Protein AF-A0A7L5C8X3-F1 (afdb_monomer_lite)

Radius of gyration: 23.34 Å; chains: 1; bounding box: 43×55×76 Å

Secondary structure (DSSP, 8-state):
--------HHHHHHHHHHHHHHHHHHHHHHHHHHHHHHHHHHHHHHHHHHHHHHHTTT-----GGG-S-PPTTEEE-TTS-EEEE-TTTSTT-EEEEEEEEETTEEEEEEEEES--TTTS-------S----SSS--B-GGG-SS--EEEETTEEEEEP-TTTSEEEEEEETTEEEEEEEETTTTEEEEEETTS--EEEEETTB-PPPTTSTTHHHHHHHHHHHHHHH--

pLDDT: mean 78.04, std 13.71, range [36.47, 97.0]

Sequence (230 aa):
MDTKEGVSFVELITIIAISSILITIAAPMYANHRIRSRLLLELEKLKSISQYISNESGVISYSFESFEEIPRNFHIKPSGAIALNTDDIVTGSSISLVPTLTSGAIIWNCVSKGLTKFQIPSCKGNAISQKKLVKSLYDPTKDSDTFTIIQDGQKGLTVNCTIYKCTIAEISGKRWLAQYIDQLNIIQLYKEDSDYLINLHEDSLSIDPSIVNSELLQQFIDESIRLFNS

Foldseek 3Di:
DDPPPDDDPVNVVVVVVVVVVVCVVVVVLVLLVVLQVVVVVLVVLVVVVVVVCFVVVNPLDDDPPPRPDHDDAWDQDPQRKIKHDCCVSPNPKIKIWGWDDDDSFTFTQIDIDRDDPSNHHPRPRDTPPPPVVQPDWDQQVPDPDFFWEADPNDTRDGDPCVPWPKIWTQDPNWIKMWTADPVQQWIWIGTGRYNDIDIAHPVGLQDDPPDVCSVSVSSVSVVSVVVVVD

Structure (mmCIF, N/CA/C/O backbone):
data_AF-A0A7L5C8X3-F1
#
_entry.id   AF-A0A7L5C8X3-F1
#
loop_
_atom_site.group_PDB
_atom_site.id
_atom_site.type_symbol
_atom_site.label_atom_id
_atom_site.label_alt_id
_atom_site.label_comp_id
_atom_site.label_asym_id
_atom_site.label_entity_id
_atom_site.label_seq_id
_atom_site.pdbx_PDB_ins_code
_atom_site.Cartn_x
_atom_site.Cartn_y
_atom_site.Cartn_z
_atom_site.occupancy
_atom_site.B_iso_or_equiv
_atom_site.auth_seq_id
_atom_site.auth_comp_id
_atom_site.auth_asym_id
_atom_site.auth_atom_id
_atom_site.pdbx_PDB_model_num
ATOM 1 N N . MET A 1 1 ? 4.801 23.143 48.684 1.00 37.03 1 MET A N 1
ATOM 2 C CA . MET A 1 1 ? 3.340 22.971 48.817 1.00 37.03 1 MET A CA 1
ATOM 3 C C . MET A 1 1 ? 2.901 22.201 47.594 1.00 37.03 1 MET A C 1
ATOM 5 O O . MET A 1 1 ? 2.803 22.795 46.533 1.00 37.03 1 MET A O 1
ATOM 9 N N . ASP A 1 2 ? 2.749 20.887 47.730 1.00 45.78 2 ASP A N 1
ATOM 10 C CA . ASP A 1 2 ? 2.262 20.028 46.652 1.00 45.78 2 ASP A CA 1
ATOM 11 C C . ASP A 1 2 ? 0.736 19.995 46.708 1.00 45.78 2 ASP A C 1
ATOM 13 O O . ASP A 1 2 ? 0.138 19.326 47.552 1.00 45.78 2 ASP A O 1
ATOM 17 N N . THR A 1 3 ? 0.095 20.752 45.826 1.00 49.25 3 THR A N 1
ATOM 18 C CA . THR A 1 3 ? -1.341 20.660 45.564 1.00 49.25 3 THR A CA 1
ATOM 19 C C . THR A 1 3 ? -1.603 19.411 44.731 1.00 49.25 3 THR A C 1
ATOM 21 O O . THR A 1 3 ? -1.668 19.462 43.506 1.00 49.25 3 THR A O 1
ATOM 24 N N . LYS A 1 4 ? -1.732 18.257 45.392 1.00 56.28 4 LYS A N 1
ATOM 25 C CA . LYS A 1 4 ? -2.392 17.097 44.785 1.00 56.28 4 LYS A CA 1
ATOM 26 C C . LYS A 1 4 ? -3.893 17.370 44.776 1.00 56.28 4 LYS A C 1
ATOM 28 O O . LYS A 1 4 ? -4.582 17.072 45.748 1.00 56.28 4 LYS A O 1
ATOM 33 N N . GLU A 1 5 ? -4.381 17.978 43.700 1.00 65.31 5 GLU A N 1
ATOM 34 C CA . GLU A 1 5 ? -5.812 18.016 43.402 1.00 65.31 5 GLU A CA 1
ATOM 35 C C . GLU A 1 5 ? -6.292 16.569 43.231 1.00 65.31 5 GLU A C 1
ATOM 37 O O . GLU A 1 5 ? -5.873 15.846 42.326 1.00 65.31 5 GLU A O 1
ATOM 42 N N . GLY A 1 6 ? -7.088 16.097 44.189 1.00 68.12 6 GLY A N 1
ATOM 43 C CA . GLY A 1 6 ? -7.668 14.764 44.145 1.00 68.12 6 GLY A CA 1
ATOM 44 C C . GLY A 1 6 ? -8.734 14.718 43.061 1.00 68.12 6 GLY A C 1
ATOM 45 O O . GLY A 1 6 ? -9.778 15.347 43.209 1.00 68.12 6 GLY A O 1
ATOM 46 N N . VAL A 1 7 ? -8.470 13.971 41.989 1.00 74.12 7 VAL A N 1
ATOM 47 C CA . VAL A 1 7 ? -9.464 13.663 40.953 1.00 74.12 7 VAL A CA 1
ATOM 48 C C . VAL A 1 7 ? -10.710 13.094 41.632 1.00 74.12 7 VAL A C 1
ATOM 50 O O . VAL A 1 7 ? -10.628 12.138 42.409 1.00 74.12 7 VAL A O 1
ATOM 53 N N . SER A 1 8 ? -11.867 13.698 41.364 1.00 87.19 8 SER A N 1
ATOM 54 C CA . SER A 1 8 ? -13.131 13.253 41.947 1.00 87.19 8 SER A CA 1
ATOM 55 C C . SER A 1 8 ? -13.476 11.849 41.445 1.00 87.19 8 SER A C 1
ATOM 57 O O . SER A 1 8 ? -13.319 11.537 40.265 1.00 87.19 8 SER A O 1
ATOM 59 N N . PHE A 1 9 ? -14.003 10.986 42.318 1.00 86.75 9 PHE A N 1
ATOM 60 C CA . PHE A 1 9 ? -14.420 9.626 41.945 1.00 86.75 9 PHE A CA 1
ATOM 61 C C . PHE A 1 9 ? -15.422 9.618 40.773 1.00 86.75 9 PHE A C 1
ATOM 63 O O . PHE A 1 9 ? -15.386 8.737 39.914 1.00 86.75 9 PHE A 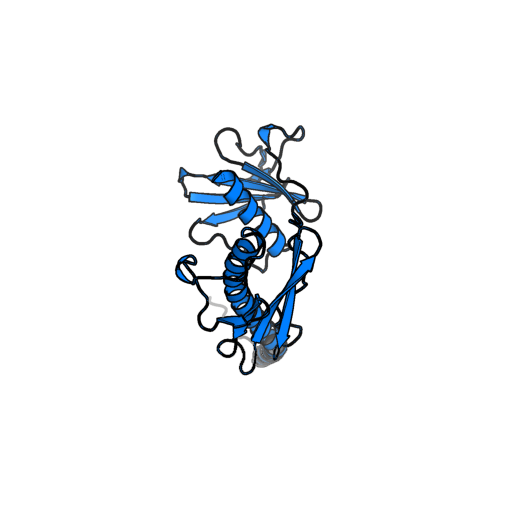O 1
ATOM 70 N N . VAL A 1 10 ? -16.277 10.644 40.698 1.00 89.44 10 VAL A N 1
ATOM 71 C CA . VAL A 1 10 ? -17.241 10.834 39.602 1.00 89.44 10 VAL A CA 1
ATOM 72 C C . VAL A 1 10 ? -16.537 11.145 38.277 1.00 89.44 10 VAL A C 1
ATOM 74 O O . VAL A 1 10 ? -16.931 10.639 37.225 1.00 89.44 10 VAL A O 1
ATOM 77 N N . GLU A 1 11 ? -15.474 11.944 38.323 1.00 89.94 11 GLU A N 1
ATOM 78 C CA . GLU A 1 11 ? -14.677 12.308 37.150 1.00 89.94 11 GLU A CA 1
ATOM 79 C C . GLU A 1 11 ? -13.960 11.079 36.577 1.00 89.94 11 GLU A C 1
ATOM 81 O O . GLU A 1 11 ? -14.025 10.824 35.374 1.00 89.94 11 GLU A O 1
ATOM 86 N N . LEU A 1 12 ? -13.401 10.232 37.448 1.00 91.00 12 LEU A N 1
ATOM 87 C CA . LEU A 1 12 ? -12.761 8.980 37.046 1.00 91.00 12 LEU A CA 1
ATOM 88 C C . LEU A 1 12 ? -13.735 8.020 36.341 1.00 91.00 12 LEU A C 1
ATOM 90 O O . LEU A 1 12 ? -13.415 7.491 35.275 1.00 91.00 12 LEU A O 1
ATOM 94 N N . ILE A 1 13 ? -14.934 7.808 36.899 1.00 94.38 13 ILE A N 1
ATOM 95 C CA . ILE A 1 13 ? -15.946 6.930 36.281 1.00 94.38 13 ILE A CA 1
ATOM 96 C C . ILE A 1 13 ? -16.364 7.464 34.909 1.00 94.38 13 ILE A C 1
ATOM 98 O O . ILE A 1 13 ? -16.514 6.688 33.964 1.00 94.38 13 ILE A O 1
ATOM 102 N N . THR A 1 14 ? -16.516 8.783 34.783 1.00 94.12 14 THR A N 1
ATOM 103 C CA . THR A 1 14 ? -16.914 9.419 33.521 1.00 94.12 14 THR A CA 1
ATOM 104 C C . THR A 1 14 ? -15.857 9.204 32.436 1.00 94.12 14 THR A C 1
ATOM 106 O O . THR A 1 14 ? -16.193 8.828 31.312 1.00 94.12 14 THR A O 1
ATOM 109 N N . ILE A 1 15 ? -14.572 9.351 32.775 1.00 95.75 15 ILE A N 1
ATOM 110 C CA . ILE A 1 15 ? -13.458 9.107 31.847 1.00 95.75 15 ILE A CA 1
ATOM 111 C C . ILE A 1 15 ? -13.428 7.643 31.392 1.00 95.75 15 ILE A C 1
ATOM 113 O O . ILE A 1 15 ? -13.275 7.371 30.197 1.00 95.75 15 ILE A O 1
ATOM 117 N N . ILE A 1 16 ? -13.610 6.696 32.317 1.00 94.62 16 ILE A N 1
ATOM 118 C CA . ILE A 1 16 ? -13.639 5.262 31.993 1.00 94.62 16 ILE A CA 1
ATOM 119 C C . ILE A 1 16 ? -14.819 4.949 31.065 1.00 94.62 16 ILE A C 1
ATOM 121 O O . ILE A 1 16 ? -14.644 4.249 30.065 1.00 94.62 16 ILE A O 1
ATOM 125 N N . ALA A 1 17 ? -16.001 5.505 31.348 1.00 97.00 17 ALA A N 1
ATOM 126 C CA . ALA A 1 17 ? -17.189 5.306 30.527 1.00 97.00 17 ALA A CA 1
ATOM 127 C C . ALA A 1 17 ? -16.970 5.801 29.088 1.00 97.00 17 ALA A C 1
ATOM 129 O O . ALA A 1 17 ? -17.164 5.035 28.142 1.00 97.00 17 ALA A O 1
ATOM 130 N N . ILE A 1 18 ? -16.481 7.033 28.912 1.00 96.12 18 ILE A N 1
ATOM 131 C CA . ILE A 1 18 ? -16.209 7.607 27.584 1.00 96.12 18 ILE A CA 1
ATOM 132 C C . ILE A 1 18 ? -15.144 6.786 26.844 1.00 96.12 18 ILE A C 1
ATOM 134 O O . ILE A 1 18 ? -15.328 6.438 25.676 1.00 96.12 18 ILE A O 1
ATOM 138 N N . SER A 1 19 ? -14.063 6.409 27.531 1.00 93.06 19 SER A N 1
ATOM 139 C CA . SER A 1 19 ? -12.977 5.617 26.940 1.00 93.06 19 SER A CA 1
ATOM 140 C C . SER A 1 19 ? -13.459 4.244 26.467 1.00 93.06 19 SER A C 1
ATOM 142 O O . SER A 1 19 ? -13.094 3.802 25.378 1.00 93.06 19 SER A O 1
ATOM 144 N N . SER A 1 20 ? -14.327 3.581 27.237 1.00 95.69 20 SER A N 1
ATOM 145 C CA . SER A 1 20 ? -14.878 2.271 26.864 1.00 95.69 20 SER A CA 1
ATOM 146 C C . SER A 1 20 ? -15.710 2.322 25.575 1.00 95.69 20 SER A C 1
ATOM 148 O O . SER A 1 20 ? -15.585 1.443 24.717 1.00 95.69 20 SER A O 1
ATOM 150 N N . ILE A 1 21 ? -16.496 3.388 25.387 1.00 94.50 21 ILE A N 1
ATOM 151 C CA . ILE A 1 21 ? -17.301 3.601 24.178 1.00 94.50 21 ILE A CA 1
ATOM 152 C C . ILE A 1 21 ? -16.385 3.821 22.971 1.00 94.50 21 ILE A C 1
ATOM 154 O O . ILE A 1 21 ? -16.574 3.193 21.928 1.00 94.50 21 ILE A O 1
ATOM 158 N N . LEU A 1 22 ? -15.352 4.657 23.123 1.00 91.75 22 LEU A N 1
ATOM 159 C CA . LEU A 1 22 ? -14.382 4.930 22.060 1.00 91.75 22 LEU A CA 1
ATOM 160 C C . LEU A 1 22 ? -13.638 3.661 21.625 1.00 91.75 22 LEU A C 1
ATOM 162 O O . LEU A 1 22 ? -13.557 3.382 20.428 1.00 91.75 22 LEU A O 1
ATOM 166 N N . ILE A 1 23 ? -13.154 2.857 22.578 1.00 90.12 23 ILE A N 1
ATOM 167 C CA . ILE A 1 23 ? -12.463 1.590 22.287 1.00 90.12 23 ILE A CA 1
ATOM 168 C C . ILE A 1 23 ? -13.391 0.628 21.538 1.00 90.12 23 ILE A C 1
ATOM 170 O O . ILE A 1 23 ? -12.966 0.003 20.568 1.00 90.12 23 ILE A O 1
ATOM 174 N N . THR A 1 24 ? -14.662 0.548 21.937 1.00 92.50 24 THR A N 1
ATOM 175 C CA . THR A 1 24 ? -15.646 -0.346 21.307 1.00 92.50 24 THR A CA 1
ATOM 176 C C . THR A 1 24 ? -15.852 -0.024 19.824 1.00 92.50 24 THR A C 1
ATOM 178 O O . THR A 1 24 ? -15.984 -0.934 19.007 1.00 92.50 24 THR A O 1
ATOM 181 N N . ILE A 1 25 ? -15.832 1.257 19.452 1.00 85.56 25 ILE A N 1
ATOM 182 C CA . ILE A 1 25 ? -16.004 1.695 18.059 1.00 85.56 25 ILE A CA 1
ATOM 183 C C . ILE A 1 25 ? -14.689 1.567 17.272 1.00 85.56 25 ILE A C 1
ATOM 185 O O . ILE A 1 25 ? -14.693 1.144 16.114 1.00 85.56 25 ILE A O 1
ATOM 189 N N . ALA A 1 26 ? -13.555 1.903 17.891 1.00 77.12 26 ALA A N 1
ATOM 190 C CA . ALA A 1 26 ? -12.253 1.924 17.225 1.00 77.12 26 ALA A CA 1
ATOM 191 C C . ALA A 1 26 ? -11.665 0.521 16.992 1.00 77.12 26 ALA A C 1
ATOM 193 O O . ALA A 1 26 ? -11.041 0.277 15.956 1.00 77.12 26 ALA A O 1
ATOM 194 N N . ALA A 1 27 ? -11.881 -0.420 17.916 1.00 75.81 27 ALA A N 1
ATOM 195 C CA . ALA A 1 27 ? -11.327 -1.772 17.845 1.00 75.81 27 ALA A CA 1
ATOM 196 C C . ALA A 1 27 ? -11.655 -2.529 16.537 1.00 75.81 27 ALA A C 1
ATOM 198 O O . ALA A 1 27 ? -10.714 -3.009 15.894 1.00 75.81 27 ALA A O 1
ATOM 199 N N . PRO A 1 28 ? -12.921 -2.629 16.071 1.00 77.88 28 PRO A N 1
ATOM 200 C CA . PRO A 1 28 ? -13.229 -3.341 14.826 1.00 77.88 28 PRO A CA 1
ATOM 201 C C . PRO A 1 28 ? -12.626 -2.657 13.592 1.00 77.88 28 PRO A C 1
ATOM 203 O O . PRO A 1 28 ? -12.208 -3.333 12.649 1.00 77.88 28 PRO A O 1
ATOM 206 N N . MET A 1 29 ? -12.533 -1.324 13.593 1.00 76.38 29 MET A N 1
ATOM 207 C CA . MET A 1 29 ? -11.907 -0.572 12.505 1.00 76.38 29 MET A CA 1
ATOM 208 C C . MET A 1 29 ? -10.399 -0.845 12.440 1.00 76.38 29 MET A C 1
ATOM 210 O O . MET A 1 29 ? -9.877 -1.145 11.365 1.00 76.38 29 MET A O 1
ATOM 214 N N . TYR A 1 30 ? -9.715 -0.818 13.586 1.00 75.56 30 TYR A N 1
ATOM 215 C CA . TYR A 1 30 ? -8.287 -1.121 13.672 1.00 75.56 30 TYR A CA 1
ATOM 216 C C . TYR A 1 30 ? -7.977 -2.570 13.272 1.00 75.56 30 TYR A C 1
ATOM 218 O O . TYR A 1 30 ? -7.037 -2.821 12.514 1.00 75.56 30 TYR A O 1
ATOM 226 N N . ALA A 1 31 ? -8.800 -3.529 13.710 1.00 78.19 31 ALA A N 1
ATOM 227 C CA . ALA A 1 31 ? -8.659 -4.932 13.324 1.00 78.19 31 ALA A CA 1
ATOM 228 C C . ALA A 1 31 ? -8.764 -5.117 11.800 1.00 78.19 31 ALA A C 1
ATOM 230 O O . ALA A 1 31 ? -7.910 -5.767 11.194 1.00 78.19 31 ALA A O 1
ATOM 231 N N . ASN A 1 32 ? -9.757 -4.486 11.164 1.00 80.88 32 ASN A N 1
ATOM 232 C CA . ASN A 1 32 ? -9.919 -4.530 9.709 1.00 80.88 32 ASN A CA 1
ATOM 233 C C . ASN A 1 32 ? -8.750 -3.874 8.969 1.00 80.88 32 ASN A C 1
ATOM 235 O O . ASN A 1 32 ? -8.289 -4.419 7.968 1.00 80.88 32 ASN A O 1
ATOM 239 N N . HIS A 1 33 ? -8.237 -2.750 9.475 1.00 79.06 33 HIS A N 1
ATOM 240 C CA . HIS A 1 33 ? -7.068 -2.091 8.898 1.00 79.06 33 HIS A CA 1
ATOM 241 C C . HIS A 1 33 ? -5.834 -2.999 8.941 1.00 79.06 33 HIS A C 1
ATOM 243 O O . HIS A 1 33 ? -5.184 -3.209 7.921 1.00 79.06 33 HIS A O 1
ATOM 249 N N . ARG A 1 34 ? -5.548 -3.615 10.095 1.00 82.00 34 ARG A N 1
ATOM 250 C CA . ARG A 1 34 ? -4.406 -4.527 10.254 1.00 82.00 34 ARG A CA 1
ATOM 251 C C . ARG A 1 34 ? -4.496 -5.740 9.325 1.00 82.00 34 ARG A C 1
ATOM 253 O O . ARG A 1 34 ? -3.486 -6.138 8.746 1.00 82.00 34 ARG A O 1
ATOM 260 N N . ILE A 1 35 ? -5.692 -6.312 9.174 1.00 88.12 35 ILE A N 1
ATOM 261 C CA . ILE A 1 35 ? -5.954 -7.400 8.221 1.00 88.12 35 ILE A CA 1
ATOM 262 C C . ILE A 1 35 ? -5.673 -6.927 6.794 1.00 88.12 35 ILE A C 1
ATOM 264 O O . ILE A 1 35 ? -4.910 -7.568 6.077 1.00 88.12 35 ILE A O 1
ATOM 268 N N . ARG A 1 36 ? -6.234 -5.781 6.399 1.00 86.38 36 ARG A N 1
ATOM 269 C CA . ARG A 1 36 ? -6.056 -5.217 5.059 1.00 86.38 36 ARG A CA 1
ATOM 270 C C . ARG A 1 36 ? -4.585 -4.961 4.730 1.00 86.38 36 ARG A C 1
ATOM 272 O O . ARG A 1 36 ? -4.167 -5.296 3.628 1.00 86.38 36 ARG A O 1
ATOM 279 N N . SER A 1 37 ? -3.802 -4.417 5.662 1.00 81.62 37 SER A N 1
ATOM 280 C CA . SER A 1 37 ? -2.364 -4.191 5.463 1.00 81.62 37 SER A CA 1
ATOM 281 C C . SER A 1 37 ? -1.599 -5.496 5.242 1.00 81.62 37 SER A C 1
ATOM 283 O O . SER A 1 37 ? -0.785 -5.575 4.331 1.00 81.62 37 SER A O 1
ATOM 285 N N . ARG A 1 38 ? -1.890 -6.549 6.019 1.00 85.12 38 ARG A N 1
ATOM 286 C CA . ARG A 1 38 ? -1.261 -7.868 5.816 1.00 85.12 38 ARG A CA 1
ATOM 287 C C . ARG A 1 38 ? -1.618 -8.478 4.465 1.00 85.12 38 ARG A C 1
ATOM 289 O O . ARG A 1 38 ? -0.742 -8.990 3.782 1.00 85.12 38 ARG A O 1
ATOM 296 N N . LEU A 1 39 ? -2.888 -8.386 4.070 1.00 86.94 39 LEU A N 1
ATOM 297 C CA . LEU A 1 39 ? -3.333 -8.849 2.756 1.00 86.94 39 LEU A CA 1
ATOM 298 C C . LEU A 1 39 ? -2.640 -8.081 1.627 1.00 86.94 39 LEU A C 1
ATOM 300 O O . LEU A 1 39 ? -2.293 -8.682 0.617 1.00 86.94 39 LEU A O 1
ATOM 304 N N . LEU A 1 40 ? -2.436 -6.772 1.797 1.00 85.62 40 LEU A N 1
ATOM 305 C CA . LEU A 1 40 ? -1.760 -5.927 0.815 1.00 85.62 40 LEU A CA 1
ATOM 306 C C . LEU A 1 40 ? -0.300 -6.350 0.613 1.00 85.62 40 LEU A C 1
ATOM 308 O O . LEU A 1 40 ? 0.106 -6.509 -0.531 1.00 85.62 40 LEU A O 1
ATOM 312 N N . LEU A 1 41 ? 0.436 -6.630 1.692 1.00 83.12 41 LEU A N 1
ATOM 313 C CA . LEU A 1 41 ? 1.818 -7.125 1.611 1.00 83.12 41 LEU A CA 1
ATOM 314 C C . LEU A 1 41 ? 1.920 -8.448 0.838 1.00 83.12 41 LEU A C 1
ATOM 316 O O . LEU A 1 41 ? 2.806 -8.619 0.006 1.00 83.12 41 LEU A O 1
ATOM 320 N N . GLU A 1 42 ? 1.000 -9.387 1.069 1.00 84.94 42 GLU A N 1
ATOM 321 C CA . GLU A 1 42 ? 0.998 -10.644 0.309 1.00 84.94 42 GLU A CA 1
ATOM 322 C C . GLU A 1 42 ? 0.572 -10.444 -1.156 1.00 84.94 42 GLU A C 1
ATOM 324 O O . GLU A 1 42 ? 1.078 -11.118 -2.051 1.00 84.94 42 GLU A O 1
ATOM 329 N N . LEU A 1 43 ? -0.319 -9.489 -1.432 1.00 82.19 43 LEU A N 1
ATOM 330 C CA . LEU A 1 43 ? -0.710 -9.105 -2.793 1.00 82.19 43 LEU A CA 1
ATOM 331 C C . LEU A 1 43 ? 0.422 -8.426 -3.572 1.00 82.19 43 LEU A C 1
ATOM 333 O O . LEU A 1 43 ? 0.546 -8.658 -4.774 1.00 82.19 43 LEU A O 1
ATOM 337 N N . GLU A 1 44 ? 1.248 -7.607 -2.923 1.00 80.19 44 GLU A N 1
ATOM 338 C CA . GLU A 1 44 ? 2.403 -6.960 -3.557 1.00 80.19 44 GLU A CA 1
ATOM 339 C C . GLU A 1 44 ? 3.414 -7.981 -4.071 1.00 80.19 44 GLU A C 1
ATOM 341 O O . GLU A 1 44 ? 3.896 -7.857 -5.196 1.00 80.19 44 GLU A O 1
ATOM 346 N N . LYS A 1 45 ? 3.632 -9.067 -3.329 1.00 78.31 45 LYS A N 1
ATOM 347 C CA . LYS A 1 45 ? 4.451 -10.192 -3.797 1.00 78.31 45 LYS A CA 1
ATOM 348 C C . LYS A 1 45 ? 3.862 -10.884 -5.032 1.00 78.31 45 LYS A C 1
ATOM 350 O O . LYS A 1 45 ? 4.598 -11.409 -5.857 1.00 78.31 45 LYS A O 1
ATOM 355 N N . LEU A 1 46 ? 2.538 -10.870 -5.220 1.00 77.94 46 LEU A N 1
ATOM 356 C CA . LEU A 1 46 ? 1.914 -11.371 -6.456 1.00 77.94 46 LEU A CA 1
ATOM 357 C C . LEU A 1 46 ? 2.033 -10.380 -7.618 1.00 77.94 46 LEU A C 1
ATOM 359 O O . LEU A 1 46 ? 1.937 -10.782 -8.780 1.00 77.94 46 LEU A O 1
ATOM 363 N N . LYS A 1 47 ? 2.221 -9.087 -7.334 1.00 74.44 47 LYS A N 1
ATOM 364 C CA . LYS A 1 47 ? 2.368 -8.049 -8.359 1.00 74.44 47 LYS A CA 1
ATOM 365 C C . LYS A 1 47 ? 3.617 -8.293 -9.202 1.00 74.44 47 LYS A C 1
ATOM 367 O O . LYS A 1 47 ? 3.499 -8.237 -10.424 1.00 74.44 47 LYS A O 1
ATOM 372 N N . SER A 1 48 ? 4.754 -8.627 -8.587 1.00 71.50 48 SER A N 1
ATOM 373 C CA . SER A 1 48 ? 5.993 -8.979 -9.305 1.00 71.50 48 SER A CA 1
ATOM 374 C C . SER A 1 48 ? 5.777 -10.176 -10.240 1.00 71.50 48 SER A C 1
ATOM 376 O O . SER A 1 48 ? 6.146 -10.125 -11.413 1.00 71.50 48 SER A O 1
ATOM 378 N N . ILE A 1 49 ? 5.056 -11.197 -9.767 1.00 73.62 49 ILE A N 1
ATOM 379 C CA . ILE A 1 49 ? 4.674 -12.372 -10.559 1.00 73.62 49 ILE A CA 1
ATOM 380 C C . ILE A 1 49 ? 3.784 -11.961 -11.741 1.00 73.62 49 ILE A C 1
ATOM 382 O O . ILE A 1 49 ? 4.064 -12.314 -12.883 1.00 73.62 49 ILE A O 1
ATOM 386 N N . SER A 1 50 ? 2.742 -11.155 -11.514 1.00 72.56 50 SER A N 1
ATOM 387 C CA . SER A 1 50 ? 1.862 -10.686 -12.596 1.00 72.56 50 SER A CA 1
ATOM 388 C C . SER A 1 50 ? 2.572 -9.805 -13.635 1.00 72.56 50 SER A C 1
ATOM 390 O O . SER A 1 50 ? 2.242 -9.860 -14.823 1.00 72.56 50 SER A O 1
ATOM 392 N N . GLN A 1 51 ? 3.559 -9.007 -13.213 1.00 71.00 51 GLN A N 1
ATOM 393 C CA . GLN A 1 51 ? 4.376 -8.182 -14.104 1.00 71.00 51 GLN A CA 1
ATOM 394 C C . GLN A 1 51 ? 5.277 -9.045 -14.980 1.00 71.00 51 GLN A C 1
ATOM 396 O O . GLN A 1 51 ? 5.317 -8.836 -16.190 1.00 71.00 51 GLN A O 1
ATOM 401 N N . TYR A 1 52 ? 5.922 -10.054 -14.396 1.00 68.56 52 TYR A N 1
ATOM 402 C CA . TYR A 1 52 ? 6.695 -11.036 -15.149 1.00 68.56 52 TYR A CA 1
ATOM 403 C C . TYR A 1 52 ? 5.833 -11.728 -16.217 1.00 68.56 52 TYR A C 1
ATOM 405 O O . TYR A 1 52 ? 6.188 -11.742 -17.393 1.00 68.56 52 TYR A O 1
ATOM 413 N N . ILE A 1 53 ? 4.630 -12.180 -15.841 1.00 69.75 53 ILE A N 1
ATOM 414 C CA . ILE A 1 53 ? 3.662 -12.799 -16.765 1.00 69.75 53 ILE A CA 1
ATOM 415 C C . ILE A 1 53 ? 3.261 -11.856 -17.907 1.00 69.75 53 ILE A C 1
ATOM 417 O O . ILE A 1 53 ? 3.059 -12.293 -19.040 1.00 69.75 53 ILE A O 1
ATOM 421 N N . SER A 1 54 ? 3.127 -10.564 -17.610 1.00 69.25 54 SER A N 1
ATOM 422 C CA . SER A 1 54 ? 2.747 -9.559 -18.606 1.00 69.25 54 SER A CA 1
ATOM 423 C C . SER A 1 54 ? 3.881 -9.257 -19.592 1.00 69.25 54 SER A C 1
ATOM 425 O O . SER A 1 54 ? 3.599 -8.929 -20.742 1.00 69.25 54 SER A O 1
ATOM 427 N N . ASN A 1 55 ? 5.140 -9.401 -19.169 1.00 67.44 55 ASN A N 1
ATOM 428 C CA . ASN A 1 55 ? 6.316 -9.162 -20.008 1.00 67.44 55 ASN A CA 1
ATOM 429 C C . ASN A 1 55 ? 6.646 -10.359 -20.918 1.00 67.44 55 ASN A C 1
ATOM 431 O O . ASN A 1 55 ? 7.025 -10.158 -22.069 1.00 67.44 55 ASN A O 1
ATOM 435 N N . GLU A 1 56 ? 6.427 -11.594 -20.459 1.00 64.44 56 GLU A N 1
ATOM 436 C CA . GLU A 1 56 ? 6.701 -12.834 -21.215 1.00 64.44 56 GLU A CA 1
ATOM 437 C C . GLU A 1 56 ? 5.596 -13.200 -22.233 1.00 64.44 56 GLU A C 1
ATOM 439 O O . GLU A 1 56 ? 5.332 -14.363 -22.538 1.00 64.44 56 GLU A O 1
ATOM 444 N N . SER A 1 57 ? 4.916 -12.191 -22.790 1.00 56.34 57 SER A N 1
ATOM 445 C CA . SER A 1 57 ? 3.963 -12.340 -23.906 1.00 56.34 57 SER A CA 1
ATOM 446 C C . SER A 1 57 ? 2.792 -13.309 -23.656 1.00 56.34 57 SER A C 1
ATOM 448 O O . SER A 1 57 ? 2.203 -13.831 -24.602 1.00 56.34 57 SER A O 1
ATOM 450 N N . GLY A 1 58 ? 2.424 -13.554 -22.393 1.00 55.16 58 GLY A N 1
ATOM 451 C CA . GLY A 1 58 ? 1.296 -14.423 -22.046 1.00 55.16 58 GLY A CA 1
ATOM 452 C C . GLY A 1 58 ? 1.565 -15.926 -22.189 1.00 55.16 58 GLY A C 1
ATOM 453 O O . GLY A 1 58 ? 0.612 -16.707 -22.197 1.00 55.16 58 GLY A O 1
ATOM 454 N N . VAL A 1 59 ? 2.829 -16.357 -22.280 1.00 54.59 59 VAL A N 1
ATOM 455 C CA . VAL A 1 59 ? 3.177 -17.785 -22.224 1.00 54.59 59 VAL A CA 1
ATOM 456 C C . VAL A 1 5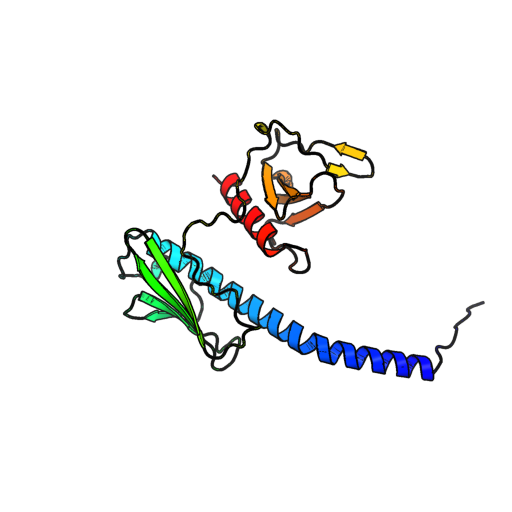9 ? 2.965 -18.294 -20.793 1.00 54.59 59 VAL A C 1
ATOM 458 O O . VAL A 1 59 ? 3.652 -17.893 -19.860 1.00 54.59 59 VAL A O 1
ATOM 461 N N . ILE A 1 60 ? 1.986 -19.185 -20.609 1.00 55.12 60 ILE A N 1
ATOM 462 C CA . ILE A 1 60 ? 1.525 -19.684 -19.296 1.00 55.12 60 ILE A CA 1
ATOM 463 C C . ILE A 1 60 ? 2.375 -20.871 -18.792 1.00 55.12 60 ILE A C 1
ATOM 465 O O . ILE A 1 60 ? 1.862 -21.804 -18.177 1.00 55.12 60 ILE A O 1
ATOM 469 N N . SER A 1 61 ? 3.673 -20.883 -19.103 1.00 50.78 61 SER A N 1
ATOM 470 C CA . SER A 1 61 ? 4.602 -21.957 -18.726 1.00 50.78 61 SER A CA 1
ATOM 471 C C . SER A 1 61 ? 5.630 -21.411 -17.744 1.00 50.78 61 SER A C 1
ATOM 473 O O . SER A 1 61 ? 6.684 -20.931 -18.147 1.00 50.78 61 SER A O 1
ATOM 475 N N . TYR A 1 62 ? 5.303 -21.449 -16.454 1.00 58.66 62 TYR A N 1
ATOM 476 C CA . TYR A 1 62 ? 6.119 -20.842 -15.402 1.00 58.66 62 TYR A CA 1
ATOM 477 C C . TYR A 1 62 ? 6.971 -21.899 -14.693 1.00 58.66 62 TYR A C 1
ATOM 479 O O . TYR A 1 62 ? 6.426 -22.869 -14.163 1.00 58.66 62 TYR A O 1
ATOM 487 N N . SER A 1 63 ? 8.291 -21.700 -14.635 1.00 53.59 63 SER A N 1
ATOM 488 C CA . SER A 1 63 ? 9.144 -22.343 -13.631 1.00 53.59 63 SER A CA 1
ATOM 489 C C . SER A 1 63 ? 9.300 -21.391 -12.441 1.00 53.59 63 SER A C 1
ATOM 491 O O . SER A 1 63 ? 9.491 -20.191 -12.605 1.00 53.59 63 SER A O 1
ATOM 493 N N . PHE A 1 64 ? 9.174 -21.909 -11.218 1.00 58.06 64 PHE A N 1
ATOM 494 C CA . PHE A 1 64 ? 9.212 -21.106 -9.985 1.00 58.06 64 PHE A CA 1
ATOM 495 C C . PHE A 1 64 ? 10.618 -20.617 -9.602 1.00 58.06 64 PHE A C 1
ATOM 497 O O . PHE A 1 64 ? 10.773 -19.933 -8.597 1.00 58.06 64 PHE A O 1
ATOM 504 N N . GLU A 1 65 ? 11.640 -20.959 -10.386 1.00 56.75 65 GLU A N 1
ATOM 505 C CA . GLU A 1 65 ? 13.043 -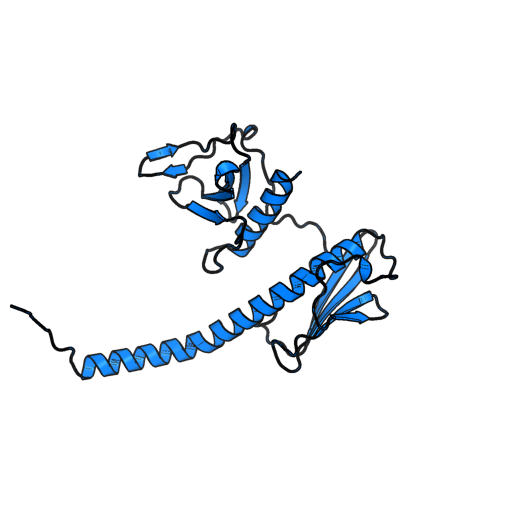20.654 -10.087 1.00 56.75 65 GLU A CA 1
ATOM 506 C C . GLU A 1 65 ? 13.397 -19.170 -10.285 1.00 56.75 65 GLU A C 1
ATOM 508 O O . GLU A 1 65 ? 14.425 -18.721 -9.791 1.00 56.75 65 GLU A O 1
ATOM 513 N N . SER A 1 66 ? 12.550 -18.389 -10.967 1.00 58.03 66 SER A N 1
ATOM 514 C CA . SER A 1 66 ? 12.814 -16.982 -11.302 1.00 58.03 66 SER A CA 1
ATOM 515 C C . SER A 1 66 ? 12.285 -15.955 -10.292 1.00 58.03 66 SER A C 1
ATOM 517 O O . SER A 1 66 ? 12.432 -14.757 -10.526 1.00 58.03 66 SER A O 1
ATOM 519 N N . PHE A 1 67 ? 11.640 -16.376 -9.199 1.00 63.62 67 PHE A N 1
ATOM 520 C CA . PHE A 1 67 ? 11.044 -15.458 -8.221 1.00 63.62 67 PHE A CA 1
ATOM 521 C C . PHE A 1 67 ? 11.745 -15.571 -6.864 1.00 63.62 67 PHE A C 1
ATOM 523 O O . PHE A 1 67 ? 11.623 -16.590 -6.188 1.00 63.62 67 PHE A O 1
ATOM 530 N N . GLU A 1 68 ? 12.444 -14.510 -6.450 1.00 57.72 68 GLU A N 1
ATOM 531 C CA . GLU A 1 68 ? 13.169 -14.466 -5.167 1.00 57.72 68 GLU A CA 1
ATOM 532 C C . GLU A 1 68 ? 12.233 -14.469 -3.945 1.00 57.72 68 GLU A C 1
ATOM 534 O O . GLU A 1 68 ? 12.597 -14.987 -2.892 1.00 57.72 68 GLU A O 1
ATOM 539 N N . GLU A 1 69 ? 10.997 -13.976 -4.087 1.00 65.62 69 GLU A N 1
ATOM 540 C CA . GLU A 1 69 ? 10.027 -13.898 -2.988 1.00 65.62 69 GLU A CA 1
ATOM 541 C C . GLU A 1 69 ? 8.644 -14.399 -3.398 1.00 65.62 69 GLU A C 1
ATOM 543 O O . GLU A 1 69 ? 7.741 -13.656 -3.786 1.00 65.62 69 GLU A O 1
ATOM 548 N N . ILE A 1 70 ? 8.470 -15.708 -3.286 1.00 68.31 70 ILE A N 1
ATOM 549 C CA . ILE A 1 70 ? 7.194 -16.363 -3.521 1.00 68.31 70 ILE A CA 1
ATOM 550 C C . ILE A 1 70 ? 6.362 -16.381 -2.223 1.00 68.31 70 ILE A C 1
ATOM 552 O O . ILE A 1 70 ? 6.846 -16.877 -1.199 1.00 68.31 70 ILE A O 1
ATOM 556 N N . PRO A 1 71 ? 5.093 -15.919 -2.233 1.00 70.06 71 PRO A N 1
ATOM 557 C CA . PRO A 1 71 ? 4.209 -16.042 -1.079 1.00 70.06 71 PRO A CA 1
ATOM 558 C C . PRO A 1 71 ? 4.030 -17.491 -0.652 1.00 70.06 71 PRO A C 1
ATOM 560 O O . PRO A 1 71 ? 3.779 -18.387 -1.466 1.00 70.06 71 PRO A O 1
ATOM 563 N N . ARG A 1 72 ? 4.085 -17.719 0.658 1.00 68.00 72 ARG A N 1
ATOM 564 C CA . ARG A 1 72 ? 3.727 -19.016 1.225 1.00 68.00 72 ARG A CA 1
ATOM 565 C C . ARG A 1 72 ? 2.225 -19.199 0.976 1.00 68.00 72 ARG A C 1
ATOM 567 O O . ARG A 1 72 ? 1.439 -18.349 1.367 1.00 68.00 72 ARG A O 1
ATOM 574 N N . ASN A 1 73 ? 1.834 -20.292 0.317 1.00 79.88 73 ASN A N 1
ATOM 575 C CA . ASN A 1 73 ? 0.438 -20.662 0.010 1.00 79.88 73 ASN A CA 1
ATOM 576 C C . ASN A 1 73 ? -0.214 -19.997 -1.219 1.00 79.88 73 ASN A C 1
ATOM 578 O O . ASN A 1 73 ? -1.444 -19.883 -1.285 1.00 79.88 73 ASN A O 1
ATOM 582 N N . PHE A 1 74 ? 0.573 -19.602 -2.219 1.00 84.50 74 PHE A N 1
ATOM 583 C CA . PHE A 1 74 ? 0.024 -19.302 -3.544 1.00 84.50 74 PHE A CA 1
ATOM 584 C C . PHE A 1 74 ? 0.038 -20.529 -4.474 1.00 84.50 74 PHE A C 1
ATOM 586 O O . PHE A 1 74 ? 0.869 -21.429 -4.351 1.00 84.50 74 PHE A O 1
ATOM 593 N N . HIS A 1 75 ? -0.880 -20.547 -5.436 1.00 83.31 75 HIS A N 1
ATOM 594 C CA . HIS A 1 75 ? -0.948 -21.539 -6.501 1.00 83.31 75 HIS A CA 1
ATOM 595 C C . HIS A 1 75 ? -1.407 -20.876 -7.798 1.00 83.31 75 HIS A C 1
ATOM 597 O O . HIS A 1 75 ? -2.329 -20.058 -7.800 1.00 83.31 75 HIS A O 1
ATOM 603 N N . ILE A 1 76 ? -0.811 -21.270 -8.920 1.00 81.31 76 ILE A N 1
ATOM 604 C CA . ILE A 1 76 ? -1.267 -20.857 -10.247 1.00 81.31 76 ILE A CA 1
ATOM 605 C C . ILE A 1 76 ? -2.238 -21.922 -10.758 1.00 81.31 76 ILE A C 1
ATOM 607 O O . ILE A 1 76 ? -1.901 -23.102 -10.852 1.00 81.31 76 ILE A O 1
ATOM 611 N N . LYS A 1 77 ? -3.472 -21.518 -11.056 1.00 80.94 77 LYS A N 1
ATOM 612 C CA . LYS A 1 77 ? -4.488 -22.396 -11.645 1.00 80.94 77 LYS A CA 1
ATOM 613 C C . LYS A 1 77 ? -4.205 -22.613 -13.136 1.00 80.94 77 LYS A C 1
ATOM 615 O O . LYS A 1 77 ? -3.617 -21.737 -13.766 1.00 80.94 77 LYS A O 1
ATOM 620 N N . PRO A 1 78 ? -4.726 -23.694 -13.749 1.00 72.56 78 PRO A N 1
ATOM 621 C CA . PRO A 1 78 ? -4.568 -23.955 -15.186 1.00 72.56 78 PRO A CA 1
ATOM 622 C C . PRO A 1 78 ? -5.031 -22.810 -16.099 1.00 72.56 78 PRO A C 1
ATOM 624 O O . PRO A 1 78 ? -4.555 -22.675 -17.217 1.00 72.56 78 PRO A O 1
ATOM 627 N N . SER A 1 79 ? -5.941 -21.958 -15.619 1.00 73.00 79 SER A N 1
ATOM 628 C CA . SER A 1 79 ? -6.410 -20.762 -16.327 1.00 73.00 79 SER A CA 1
ATOM 629 C C . SER A 1 79 ? -5.442 -19.568 -16.259 1.00 73.00 79 SER A C 1
ATOM 631 O O . SER A 1 79 ? -5.843 -18.456 -16.588 1.00 73.00 79 SER A O 1
ATOM 633 N N . GLY A 1 80 ? -4.229 -19.741 -15.723 1.00 75.38 80 GLY A N 1
ATOM 634 C CA . GLY A 1 80 ? -3.289 -18.652 -15.427 1.00 75.38 80 GLY A CA 1
ATOM 635 C C . GLY A 1 80 ? -3.701 -17.780 -14.235 1.00 75.38 80 GLY A C 1
ATOM 636 O O . GLY A 1 80 ? -3.034 -16.797 -13.925 1.00 75.38 80 GLY A O 1
ATOM 637 N N . ALA A 1 81 ? -4.799 -18.120 -13.549 1.00 83.44 81 ALA A N 1
ATOM 638 C CA . ALA A 1 81 ? -5.241 -17.378 -12.378 1.00 83.44 81 ALA A CA 1
ATOM 639 C C . ALA A 1 81 ? -4.312 -17.660 -11.198 1.00 83.44 81 ALA A C 1
ATOM 641 O O . ALA A 1 81 ? -4.158 -18.807 -10.776 1.00 83.44 81 ALA A O 1
ATOM 642 N N . ILE A 1 82 ? -3.739 -16.604 -10.641 1.00 85.94 82 ILE A N 1
ATOM 643 C CA . ILE A 1 82 ? -2.912 -16.668 -9.446 1.00 85.94 82 ILE A CA 1
ATOM 644 C C . ILE A 1 82 ? -3.868 -16.671 -8.257 1.00 85.94 82 ILE A C 1
ATOM 646 O O . ILE A 1 82 ? -4.691 -15.770 -8.119 1.00 85.94 82 ILE A O 1
ATOM 650 N N . ALA A 1 83 ? -3.828 -17.700 -7.423 1.00 87.81 83 ALA A N 1
ATOM 651 C CA . ALA A 1 83 ? -4.643 -17.803 -6.223 1.00 87.81 83 ALA A CA 1
ATOM 652 C C . ALA A 1 83 ? -3.737 -17.803 -4.997 1.00 87.81 83 ALA A C 1
ATOM 654 O O . ALA A 1 83 ? -2.806 -18.594 -4.915 1.00 87.81 83 ALA A O 1
ATOM 655 N N . LEU A 1 84 ? -4.036 -16.931 -4.049 1.00 90.00 84 LEU A N 1
ATOM 656 C CA . LEU A 1 84 ? -3.390 -16.826 -2.756 1.00 90.00 84 LEU A CA 1
ATOM 657 C C . LEU A 1 84 ? -4.378 -17.279 -1.689 1.00 90.00 84 LEU A C 1
ATOM 659 O O . LEU A 1 84 ? -5.484 -16.738 -1.566 1.00 90.00 84 LEU A O 1
ATOM 663 N N . ASN A 1 85 ? -3.977 -18.289 -0.928 1.00 91.12 85 ASN A N 1
ATOM 664 C CA . ASN A 1 85 ? -4.690 -18.673 0.272 1.00 91.12 85 ASN A CA 1
ATOM 665 C C . ASN A 1 85 ? -4.302 -17.717 1.408 1.00 91.12 85 ASN A C 1
ATOM 667 O O . ASN A 1 85 ? -3.119 -17.569 1.694 1.00 91.12 85 ASN A O 1
ATOM 671 N N . THR A 1 86 ? -5.292 -17.075 2.028 1.00 90.12 86 THR A N 1
ATOM 672 C CA . THR A 1 86 ? -5.098 -16.087 3.101 1.00 90.12 86 THR A CA 1
ATOM 673 C C . THR A 1 86 ? -5.711 -16.557 4.423 1.00 90.12 86 THR A C 1
ATOM 675 O O . THR A 1 86 ? -6.040 -15.741 5.284 1.00 90.12 86 THR A O 1
ATOM 678 N N . ASP A 1 87 ? -5.895 -17.873 4.577 1.00 91.06 87 ASP A N 1
ATOM 679 C CA . ASP A 1 87 ? -6.459 -18.540 5.761 1.00 91.06 87 ASP A CA 1
ATOM 680 C C . ASP A 1 87 ? -5.674 -18.255 7.054 1.00 91.06 87 ASP A C 1
ATOM 682 O O . ASP A 1 87 ? -6.249 -18.199 8.141 1.00 91.06 87 ASP A O 1
ATOM 686 N N . ASP A 1 88 ? -4.373 -17.997 6.925 1.00 89.50 88 ASP A N 1
ATOM 687 C CA . ASP A 1 88 ? -3.466 -17.588 7.999 1.00 89.50 88 ASP A CA 1
ATOM 688 C C . ASP A 1 88 ? -3.687 -16.138 8.475 1.00 89.50 88 ASP A C 1
ATOM 690 O O . ASP A 1 88 ? -3.308 -15.783 9.595 1.00 89.50 88 ASP A O 1
ATOM 694 N N . ILE A 1 89 ? -4.324 -15.299 7.651 1.00 88.69 89 ILE A N 1
ATOM 695 C CA . ILE A 1 89 ? -4.690 -13.915 7.983 1.00 88.69 89 ILE A CA 1
ATOM 696 C C . ILE A 1 89 ? -6.159 -13.835 8.413 1.00 88.69 89 ILE A C 1
ATOM 698 O O . ILE A 1 89 ? -6.471 -13.255 9.455 1.00 88.69 89 ILE A O 1
ATOM 702 N N . VAL A 1 90 ? -7.064 -14.393 7.605 1.00 91.38 90 VAL A N 1
ATOM 703 C CA . VAL A 1 90 ? -8.498 -14.506 7.894 1.00 91.38 90 VAL A CA 1
ATOM 704 C C . VAL A 1 90 ? -8.946 -15.912 7.530 1.00 91.38 90 VAL A C 1
ATOM 706 O O . VAL A 1 90 ? -8.912 -16.299 6.363 1.00 91.38 90 VAL A O 1
ATOM 709 N N . THR A 1 91 ? -9.417 -16.663 8.517 1.00 93.38 91 THR A N 1
ATOM 710 C CA . THR A 1 91 ? -9.842 -18.048 8.313 1.00 93.38 91 THR A CA 1
ATOM 711 C C . THR A 1 91 ? -10.958 -18.153 7.266 1.00 93.38 91 THR A C 1
ATOM 713 O O . THR A 1 91 ? -11.931 -17.398 7.288 1.00 93.38 91 THR A O 1
ATOM 716 N N . GLY A 1 92 ? -10.820 -19.095 6.337 1.00 89.62 92 GLY A N 1
ATOM 717 C CA . GLY A 1 92 ? -11.713 -19.336 5.210 1.00 89.62 92 GLY A CA 1
ATOM 718 C C . GLY A 1 92 ? -11.579 -18.329 4.066 1.00 89.62 92 GLY A C 1
ATOM 719 O O . GLY A 1 92 ? -12.450 -18.304 3.188 1.00 89.62 92 GLY A O 1
ATOM 720 N N . SER A 1 93 ? -10.539 -17.488 4.066 1.00 91.06 93 SER A N 1
ATOM 721 C CA . SER A 1 93 ? -10.360 -16.443 3.058 1.00 91.06 93 SER A CA 1
ATOM 722 C C . SER A 1 93 ? -9.343 -16.792 1.972 1.00 91.06 93 SER A C 1
ATOM 724 O O . SER A 1 93 ? -8.396 -17.550 2.172 1.00 91.06 93 SER A O 1
ATOM 726 N N . SER A 1 94 ? -9.551 -16.224 0.787 1.00 89.88 94 SER A N 1
ATOM 727 C CA . SER A 1 94 ? -8.612 -16.334 -0.330 1.00 89.88 94 SER A CA 1
ATOM 728 C C . SER A 1 94 ? -8.732 -15.135 -1.257 1.00 89.88 94 SER A C 1
ATOM 730 O O . SER A 1 94 ? -9.832 -14.598 -1.436 1.00 89.88 94 SER A O 1
ATOM 732 N N . ILE A 1 95 ? -7.640 -14.789 -1.928 1.00 89.00 95 ILE A N 1
ATOM 733 C CA . ILE A 1 95 ? -7.593 -13.757 -2.966 1.00 89.00 95 ILE A CA 1
ATOM 734 C C . ILE A 1 95 ? -7.082 -14.391 -4.260 1.00 89.00 95 ILE A C 1
ATOM 736 O O . ILE A 1 95 ? -6.165 -15.200 -4.236 1.00 89.00 95 ILE A O 1
ATOM 740 N N . SER A 1 96 ? -7.667 -14.057 -5.408 1.00 87.00 96 SER A N 1
ATOM 741 C CA . SER A 1 96 ? -7.217 -14.556 -6.706 1.00 87.00 96 SER A CA 1
ATOM 742 C C . SER A 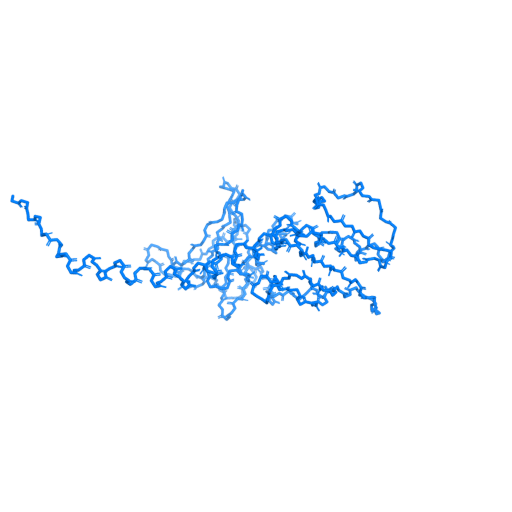1 96 ? -7.124 -13.439 -7.735 1.00 87.00 96 SER A C 1
ATOM 744 O O . SER A 1 96 ? -8.069 -12.676 -7.899 1.00 87.00 96 SER A O 1
ATOM 746 N N . LEU A 1 97 ? -5.999 -13.367 -8.443 1.00 86.50 97 LEU A N 1
ATOM 747 C CA . LEU A 1 97 ? -5.785 -12.516 -9.606 1.00 86.50 97 LEU A CA 1
ATOM 748 C C . LEU A 1 97 ? -6.038 -13.346 -10.866 1.00 86.50 97 LEU A C 1
ATOM 750 O O . LEU A 1 97 ? -5.309 -14.289 -11.167 1.00 86.50 97 LEU A O 1
ATOM 754 N N . VAL A 1 98 ? -7.092 -13.004 -11.594 1.00 85.12 98 VAL A N 1
ATOM 755 C CA . VAL A 1 98 ? -7.521 -13.699 -12.807 1.00 85.12 98 VAL A CA 1
ATOM 756 C C . VAL A 1 98 ? -7.124 -12.853 -14.017 1.00 85.12 98 VAL A C 1
ATOM 758 O O . VAL A 1 98 ? -7.670 -11.758 -14.181 1.00 85.12 98 VAL A O 1
ATOM 761 N N . PRO A 1 99 ? -6.191 -13.315 -14.865 1.00 82.31 99 PRO A N 1
ATOM 762 C CA . PRO A 1 99 ? -5.816 -12.581 -16.059 1.00 82.31 99 PRO A CA 1
ATOM 763 C C . PRO A 1 99 ? -6.928 -12.678 -17.104 1.00 82.31 99 PRO A C 1
ATOM 765 O O . PRO A 1 99 ? -7.533 -13.728 -17.313 1.00 82.31 99 PRO A O 1
ATOM 768 N N . THR A 1 100 ? -7.189 -11.570 -17.781 1.00 81.19 100 THR A N 1
ATOM 769 C CA . THR A 1 100 ? -8.060 -11.479 -18.950 1.00 81.19 100 THR A CA 1
ATOM 770 C C . THR A 1 100 ? -7.232 -10.902 -20.084 1.00 81.19 100 THR A C 1
ATOM 772 O O . THR A 1 100 ? -6.781 -9.758 -20.008 1.00 81.19 100 THR A O 1
ATOM 775 N N . LEU A 1 101 ? -7.005 -11.707 -21.120 1.00 72.88 101 LEU A N 1
ATOM 776 C CA . LEU A 1 101 ? -6.284 -11.275 -22.311 1.00 72.88 101 LEU A CA 1
ATOM 777 C C . LEU A 1 101 ? -7.175 -10.330 -23.121 1.00 72.88 101 LEU A C 1
ATOM 779 O O . LEU A 1 101 ? -8.284 -10.689 -23.516 1.00 72.88 101 LEU A O 1
ATOM 783 N N . THR A 1 102 ? -6.685 -9.124 -23.374 1.00 71.88 102 THR A N 1
ATOM 784 C CA . THR A 1 102 ? -7.253 -8.188 -24.344 1.00 71.88 102 THR A CA 1
ATOM 785 C C . THR A 1 102 ? -6.225 -7.917 -25.440 1.00 71.88 102 THR A C 1
ATOM 787 O O . THR A 1 102 ? -5.062 -8.300 -25.318 1.00 71.88 102 THR A O 1
ATOM 790 N N . SER A 1 103 ? -6.646 -7.315 -26.557 1.00 70.38 103 SER A N 1
ATOM 791 C CA . SER A 1 103 ? -5.775 -7.066 -27.715 1.00 70.38 103 SER A CA 1
ATOM 792 C C . SER A 1 103 ? -4.589 -6.164 -27.341 1.00 70.38 103 SER A C 1
ATOM 794 O O . SER A 1 103 ? -4.694 -4.942 -27.409 1.00 70.38 103 SER A O 1
ATOM 796 N N . GLY A 1 104 ? -3.469 -6.774 -26.945 1.00 66.06 104 GLY A N 1
ATOM 797 C CA . GLY A 1 104 ? -2.229 -6.096 -26.558 1.00 66.06 104 GLY A CA 1
ATOM 798 C C . GLY A 1 104 ? -2.063 -5.799 -25.062 1.00 66.06 104 GLY A C 1
ATOM 799 O O . GLY A 1 104 ? -1.117 -5.103 -24.709 1.00 66.06 104 GLY A O 1
ATOM 800 N N . ALA A 1 105 ? -2.938 -6.295 -24.178 1.00 66.50 105 ALA A N 1
ATOM 801 C CA . ALA A 1 105 ? -2.785 -6.103 -22.734 1.00 66.50 105 ALA A CA 1
ATOM 802 C C . ALA A 1 105 ? -3.349 -7.272 -21.913 1.00 66.50 105 ALA A C 1
ATOM 804 O O . ALA A 1 105 ? -4.256 -7.984 -22.342 1.00 66.50 105 ALA A O 1
ATOM 805 N N . ILE A 1 106 ? -2.835 -7.439 -20.692 1.00 71.06 106 ILE A N 1
ATOM 806 C CA . ILE A 1 106 ? -3.405 -8.348 -19.692 1.00 71.06 106 ILE A CA 1
ATOM 807 C C . ILE A 1 106 ? -4.118 -7.506 -18.633 1.00 71.06 106 ILE A C 1
ATOM 809 O O . ILE A 1 106 ? -3.505 -6.694 -17.936 1.00 71.06 106 ILE A O 1
ATOM 813 N N . ILE A 1 107 ? -5.432 -7.689 -18.510 1.00 77.44 107 ILE A N 1
ATOM 814 C CA . ILE A 1 107 ? -6.233 -7.083 -17.444 1.00 77.44 107 ILE A CA 1
ATOM 815 C C . ILE A 1 107 ? -6.348 -8.095 -16.313 1.00 77.44 107 ILE A C 1
ATOM 817 O O . ILE A 1 107 ? -6.884 -9.182 -16.504 1.00 77.44 107 ILE A O 1
ATOM 821 N N . TRP A 1 108 ? -5.872 -7.739 -15.126 1.00 79.50 108 TRP A N 1
ATOM 822 C CA . TRP A 1 108 ? -5.964 -8.603 -13.956 1.00 79.50 108 TRP A CA 1
ATOM 823 C C . TRP A 1 108 ? -7.200 -8.252 -13.135 1.00 79.50 108 TRP A C 1
ATOM 825 O O . TRP A 1 108 ? -7.319 -7.149 -12.607 1.00 79.50 108 TRP A O 1
ATOM 835 N N . ASN A 1 109 ? -8.117 -9.205 -13.010 1.00 83.25 109 ASN A N 1
ATOM 836 C CA . ASN A 1 109 ? -9.285 -9.088 -12.152 1.00 83.25 109 ASN A CA 1
ATOM 837 C C . ASN A 1 109 ? -8.988 -9.726 -10.799 1.00 83.25 109 ASN A C 1
ATOM 839 O O . ASN A 1 109 ? -8.722 -10.924 -10.726 1.00 83.25 109 ASN A O 1
ATOM 843 N N . CYS A 1 110 ? -9.055 -8.945 -9.724 1.00 84.94 110 CYS A N 1
ATOM 844 C CA . CYS A 1 110 ? -8.935 -9.489 -8.380 1.00 84.94 110 CYS A CA 1
ATOM 845 C C . CYS A 1 110 ? -10.307 -9.945 -7.861 1.00 84.94 110 CYS A C 1
ATOM 847 O O . CYS A 1 110 ? -11.274 -9.183 -7.852 1.00 84.94 110 CYS A O 1
ATOM 849 N N . VAL A 1 111 ? -10.378 -11.190 -7.401 1.00 86.44 111 VAL A N 1
ATOM 850 C CA . VAL A 1 111 ? -11.554 -11.806 -6.787 1.00 86.44 111 VAL A CA 1
ATOM 851 C C . VAL A 1 111 ? -11.177 -12.253 -5.383 1.00 86.44 111 VAL A C 1
ATOM 853 O O . VAL A 1 111 ? -10.216 -12.996 -5.206 1.00 86.44 111 VAL A O 1
ATOM 856 N N . SER A 1 112 ? -11.939 -11.831 -4.380 1.00 89.19 112 SER A N 1
ATOM 857 C CA . SER A 1 112 ? -11.760 -12.267 -2.996 1.00 89.19 112 SER A CA 1
ATOM 858 C C . SER A 1 112 ? -12.932 -13.126 -2.526 1.00 89.19 112 SER A C 1
ATOM 860 O O . SER A 1 112 ? -14.075 -12.951 -2.949 1.00 89.19 112 SER A O 1
ATOM 862 N N . LYS A 1 113 ? -12.644 -14.068 -1.629 1.00 90.38 113 LYS A N 1
ATOM 863 C CA . LYS A 1 113 ? -13.628 -14.910 -0.941 1.00 90.38 113 LYS A CA 1
ATOM 864 C C . LYS A 1 113 ? -13.344 -14.865 0.556 1.00 90.38 113 LYS A C 1
ATOM 866 O O . LYS A 1 113 ? -12.185 -14.822 0.949 1.00 90.38 113 LYS A O 1
ATOM 871 N N . GLY A 1 114 ? -14.393 -14.863 1.379 1.00 88.81 114 GLY A N 1
ATOM 872 C CA . GLY A 1 114 ? -14.263 -14.898 2.843 1.00 88.81 114 GLY A CA 1
ATOM 873 C C . GLY A 1 114 ? -13.772 -13.594 3.486 1.00 88.81 114 GLY A C 1
ATOM 874 O O . GLY A 1 114 ? -13.494 -13.583 4.677 1.00 88.81 114 GLY A O 1
ATOM 875 N N . LEU A 1 115 ? -13.681 -12.496 2.727 1.00 88.50 115 LEU A N 1
ATOM 876 C CA . LEU A 1 115 ? -13.273 -11.179 3.225 1.00 88.50 115 LEU A CA 1
ATOM 877 C C . LEU A 1 115 ? -14.449 -10.200 3.214 1.00 88.50 115 LEU A C 1
ATOM 879 O O . LEU A 1 115 ? -15.253 -10.180 2.281 1.00 88.50 115 LEU A O 1
ATOM 883 N N . THR A 1 116 ? -14.528 -9.346 4.232 1.00 87.31 116 THR A N 1
ATOM 884 C CA . THR A 1 116 ? -15.507 -8.250 4.271 1.00 87.31 116 THR A CA 1
ATOM 885 C C . THR A 1 116 ? -15.034 -7.051 3.445 1.00 87.31 116 THR A C 1
ATOM 887 O O . THR A 1 116 ? -13.839 -6.859 3.223 1.00 87.31 116 THR A O 1
ATOM 890 N N . LYS A 1 117 ? -15.961 -6.170 3.042 1.00 82.81 117 LYS A N 1
ATOM 891 C CA . LYS A 1 117 ? -15.658 -4.955 2.255 1.00 82.81 117 LYS A CA 1
ATOM 892 C C . LYS A 1 117 ? -14.550 -4.078 2.860 1.00 82.81 117 LYS A C 1
ATOM 894 O O . LYS A 1 117 ? -13.833 -3.418 2.118 1.00 82.81 117 LYS A O 1
ATOM 899 N N . PHE A 1 118 ? -14.418 -4.060 4.185 1.00 81.31 118 PHE A N 1
ATOM 900 C CA . PHE A 1 118 ? -13.421 -3.249 4.893 1.00 81.31 118 PHE A CA 1
ATOM 901 C C . PHE A 1 118 ? -12.044 -3.920 4.987 1.00 81.31 118 PHE A C 1
ATOM 903 O O . PHE A 1 118 ? -11.050 -3.234 5.209 1.00 81.31 118 PHE A O 1
ATOM 910 N N . GLN A 1 119 ? -11.988 -5.240 4.804 1.00 83.75 119 GLN A N 1
ATOM 911 C CA . GLN A 1 119 ? -10.758 -6.033 4.816 1.00 83.75 119 GLN A CA 1
ATOM 912 C C . GLN A 1 119 ? -10.158 -6.176 3.421 1.00 83.75 119 GLN A C 1
ATOM 914 O O . GLN A 1 119 ? -8.949 -6.334 3.303 1.00 83.75 119 GLN A O 1
ATOM 919 N N . ILE A 1 120 ? -10.989 -6.123 2.374 1.00 82.50 120 ILE A N 1
ATOM 920 C CA . ILE A 1 120 ? -10.541 -6.257 0.988 1.00 82.50 120 ILE A CA 1
ATOM 921 C C . ILE A 1 120 ? -9.617 -5.068 0.653 1.00 82.50 120 ILE A C 1
ATOM 923 O O . ILE A 1 120 ? -10.090 -3.924 0.621 1.00 82.50 120 ILE A O 1
ATOM 927 N N . PRO A 1 121 ? -8.310 -5.296 0.404 1.00 73.12 121 PRO A N 1
ATOM 928 C CA . PRO A 1 121 ? -7.450 -4.272 -0.186 1.00 73.12 121 PRO A CA 1
ATOM 929 C C . PRO A 1 121 ? -8.016 -3.886 -1.555 1.00 73.12 121 PRO A C 1
ATOM 931 O O . PRO A 1 121 ? -8.797 -4.649 -2.114 1.00 73.12 121 PRO A O 1
ATOM 934 N N . SER A 1 122 ? -7.698 -2.697 -2.080 1.00 68.06 122 SER A N 1
ATOM 935 C CA . SER A 1 122 ? -8.293 -2.178 -3.324 1.00 68.06 122 SER A CA 1
ATOM 936 C C . SER A 1 122 ? -7.994 -3.101 -4.512 1.00 68.06 122 SER A C 1
ATOM 938 O O . SER A 1 122 ? -7.066 -2.907 -5.283 1.00 68.06 122 SER A O 1
ATOM 940 N N . CYS A 1 123 ? -8.827 -4.120 -4.657 1.00 60.19 123 CYS A N 1
ATOM 941 C CA . CYS A 1 123 ? -8.777 -5.170 -5.656 1.00 60.19 123 CYS A CA 1
ATOM 942 C C . CYS A 1 123 ? -9.604 -4.762 -6.873 1.00 60.19 123 CYS A C 1
ATOM 944 O O . CYS A 1 123 ? -10.255 -5.576 -7.525 1.00 60.19 123 CYS A O 1
ATOM 946 N N . LYS A 1 124 ? -9.634 -3.460 -7.165 1.00 50.97 124 LYS A N 1
ATOM 947 C CA . LYS A 1 124 ? -10.189 -2.992 -8.423 1.00 50.97 124 LYS A CA 1
ATOM 948 C C . LYS A 1 124 ? -9.205 -3.442 -9.485 1.00 50.97 124 LYS A C 1
ATOM 950 O O . LYS A 1 124 ? -8.071 -2.973 -9.485 1.00 50.97 124 LYS A O 1
ATOM 955 N N . GLY A 1 125 ? -9.651 -4.362 -10.340 1.00 42.69 125 GLY A N 1
ATOM 956 C CA . GLY A 1 125 ? -8.993 -4.714 -11.591 1.00 42.69 125 GLY A CA 1
ATOM 957 C C . GLY A 1 125 ? -8.923 -3.483 -12.479 1.00 42.69 125 GLY A C 1
ATOM 958 O O . GLY A 1 125 ? -9.671 -3.328 -13.438 1.00 42.69 125 GLY A O 1
ATOM 959 N N . ASN A 1 126 ? -8.064 -2.545 -12.111 1.00 36.56 126 ASN A N 1
ATOM 960 C CA . ASN A 1 126 ? -7.545 -1.605 -13.060 1.00 36.56 126 ASN A CA 1
ATOM 961 C C . ASN A 1 126 ? -6.639 -2.454 -13.931 1.00 36.56 126 ASN A C 1
ATOM 963 O O . ASN A 1 126 ? -5.769 -3.165 -13.423 1.00 36.56 126 ASN A O 1
ATOM 967 N N . ALA A 1 127 ? -6.881 -2.405 -15.240 1.00 36.47 127 ALA A N 1
ATOM 968 C CA . ALA A 1 127 ? -5.880 -2.796 -16.210 1.00 36.47 127 ALA A CA 1
ATOM 969 C C . ALA A 1 127 ? -4.505 -2.388 -15.668 1.00 36.47 127 ALA A C 1
ATOM 971 O O . ALA A 1 127 ? -4.369 -1.272 -15.151 1.00 36.47 127 ALA A O 1
ATOM 972 N N . ILE A 1 128 ? -3.485 -3.227 -15.845 1.00 39.62 128 ILE A N 1
ATOM 973 C CA . ILE A 1 128 ? -2.102 -2.743 -15.826 1.00 39.62 128 ILE A CA 1
ATOM 974 C C . ILE A 1 128 ? -1.916 -1.878 -17.092 1.00 39.62 128 ILE A C 1
ATOM 976 O O . ILE A 1 128 ? -1.058 -2.097 -17.928 1.00 39.62 128 ILE A O 1
ATOM 980 N N . SER A 1 129 ? -2.785 -0.889 -17.294 1.00 38.25 129 SER A N 1
ATOM 981 C CA . SER A 1 129 ? -2.356 0.383 -17.811 1.00 38.25 129 SER A CA 1
ATOM 982 C C . SER A 1 129 ? -1.540 0.961 -16.670 1.00 38.25 129 SER A C 1
ATOM 984 O O . SER A 1 129 ? -2.010 1.006 -15.532 1.00 38.25 129 SER A O 1
ATOM 986 N N . GLN A 1 130 ? -0.306 1.348 -16.962 1.00 40.56 130 GLN A N 1
ATOM 987 C CA . GLN A 1 130 ? 0.483 2.251 -16.139 1.00 40.56 130 GLN A CA 1
ATOM 988 C C . GLN A 1 130 ? -0.320 3.540 -15.913 1.00 40.56 130 GLN A C 1
ATOM 990 O O . GLN A 1 130 ? -0.047 4.576 -16.516 1.00 40.56 130 GLN A O 1
ATOM 995 N N . LYS A 1 131 ? -1.362 3.503 -15.080 1.00 42.53 131 LYS A N 1
ATOM 996 C CA . LYS A 1 131 ? -2.063 4.699 -14.661 1.00 42.53 131 LYS A CA 1
ATOM 997 C C . LYS A 1 131 ? -1.173 5.306 -13.595 1.00 42.53 131 LYS A C 1
ATOM 999 O O . LYS A 1 131 ? -1.363 5.086 -12.405 1.00 42.53 131 LYS A O 1
ATOM 1004 N N . LYS A 1 132 ? -0.137 5.983 -14.090 1.00 45.62 132 LYS A N 1
ATOM 1005 C CA . LYS A 1 132 ? 0.715 6.926 -13.382 1.00 45.62 132 LYS A CA 1
ATOM 1006 C C . LYS A 1 132 ? -0.241 7.835 -12.606 1.00 45.62 132 LYS A C 1
ATOM 1008 O O . LYS A 1 132 ? -0.928 8.668 -13.200 1.00 45.62 132 LYS A O 1
ATOM 1013 N N . LEU A 1 133 ? -0.437 7.554 -11.316 1.00 46.81 133 LEU A N 1
ATOM 1014 C CA . LEU A 1 133 ? -1.328 8.355 -10.468 1.00 46.81 133 LEU A CA 1
ATOM 1015 C C . LEU A 1 133 ? -0.665 9.700 -10.160 1.00 46.81 133 LEU A C 1
ATOM 1017 O O . LEU A 1 133 ? -1.357 10.693 -9.952 1.00 46.81 133 LEU A O 1
ATOM 1021 N N . VAL A 1 134 ? 0.662 9.754 -10.272 1.00 50.19 134 VAL A N 1
ATOM 1022 C CA . VAL A 1 134 ? 1.414 10.981 -10.492 1.00 50.19 134 VAL A CA 1
ATOM 1023 C C . VAL A 1 134 ? 1.316 11.328 -11.978 1.00 50.19 134 VAL A C 1
ATOM 1025 O O . VAL A 1 134 ? 1.933 10.678 -12.820 1.00 50.19 134 VAL A O 1
ATOM 1028 N N . LYS A 1 135 ? 0.521 12.346 -12.329 1.00 48.25 135 LYS A N 1
ATOM 1029 C CA . LYS A 1 135 ? 0.315 12.765 -13.731 1.00 48.25 135 LYS A CA 1
ATOM 1030 C C . LYS A 1 135 ? 1.629 13.002 -14.490 1.00 48.25 135 LYS A C 1
ATOM 1032 O O . LYS A 1 135 ? 1.663 12.817 -15.705 1.00 48.25 135 LYS A O 1
ATOM 1037 N N . SER A 1 136 ? 2.710 13.322 -13.783 1.00 56.16 136 SER A N 1
ATOM 1038 C CA . SER A 1 136 ? 4.044 13.505 -14.347 1.00 56.16 136 SER A CA 1
ATOM 1039 C C . SER A 1 136 ? 5.040 13.657 -13.204 1.00 56.16 136 SER A C 1
ATOM 1041 O O . SER A 1 136 ? 4.876 14.512 -12.341 1.00 56.16 136 SER A O 1
ATOM 1043 N N . LEU A 1 137 ? 6.051 12.794 -13.191 1.00 62.50 137 LEU A N 1
ATOM 1044 C CA . LEU A 1 137 ? 7.298 13.075 -12.494 1.00 62.50 137 LEU A CA 1
ATOM 1045 C C . LEU A 1 137 ? 8.069 14.065 -13.354 1.00 62.50 137 LEU A C 1
ATOM 1047 O O . LEU A 1 137 ? 8.254 13.806 -14.548 1.00 62.50 137 LEU A O 1
ATOM 1051 N N . TYR A 1 138 ? 8.470 15.177 -12.757 1.00 69.81 138 TYR A N 1
ATOM 1052 C CA . TYR A 1 138 ? 9.229 16.221 -13.429 1.00 69.81 138 TYR A CA 1
ATOM 1053 C C . TYR A 1 138 ? 10.651 16.281 -12.888 1.00 69.81 138 TYR A C 1
ATOM 1055 O O . TYR A 1 138 ? 10.892 16.040 -11.704 1.00 69.81 138 TYR A O 1
ATOM 1063 N N . ASP A 1 139 ? 11.573 16.623 -13.784 1.00 69.50 139 ASP A N 1
ATOM 1064 C CA . ASP A 1 139 ? 12.935 17.013 -13.446 1.00 69.50 139 ASP A CA 1
ATOM 1065 C C . ASP A 1 139 ? 12.902 18.478 -12.971 1.00 69.50 139 ASP A C 1
ATOM 1067 O O . ASP A 1 139 ? 12.640 19.365 -13.791 1.00 69.50 139 ASP A O 1
ATOM 1071 N N . PRO A 1 140 ? 13.136 18.752 -11.675 1.00 65.31 140 PRO A N 1
ATOM 1072 C CA . PRO A 1 140 ? 13.039 20.101 -11.121 1.00 65.31 140 PRO A CA 1
ATOM 1073 C C . PRO A 1 140 ? 14.030 21.082 -11.746 1.00 65.31 140 PRO A C 1
ATOM 1075 O O . PRO A 1 140 ? 13.796 22.283 -11.707 1.00 65.31 140 PRO A O 1
ATOM 1078 N N . THR A 1 141 ? 15.121 20.600 -12.349 1.00 66.12 141 THR A N 1
ATOM 1079 C CA . THR A 1 141 ? 16.115 21.471 -12.999 1.00 66.12 141 THR A CA 1
ATOM 1080 C C . THR A 1 141 ? 15.618 22.062 -14.320 1.00 66.12 141 THR A C 1
ATOM 1082 O O . THR A 1 141 ? 16.204 23.011 -14.839 1.00 66.12 141 THR A O 1
ATOM 1085 N N . LYS A 1 142 ? 14.532 21.504 -14.866 1.00 71.62 142 LYS A N 1
ATOM 1086 C CA . LYS A 1 142 ? 13.895 21.931 -16.119 1.00 71.62 142 LYS A CA 1
ATOM 1087 C C . LYS A 1 142 ? 12.549 22.608 -15.892 1.00 71.62 142 LYS A C 1
ATOM 1089 O O . LYS A 1 142 ? 11.914 23.013 -16.865 1.00 71.62 142 LYS A O 1
ATOM 1094 N N . ASP A 1 143 ? 12.104 22.692 -14.642 1.00 69.62 143 ASP A N 1
ATOM 1095 C CA . ASP A 1 143 ? 10.867 23.369 -14.293 1.00 69.62 143 ASP A CA 1
ATOM 1096 C C . ASP A 1 143 ? 11.083 24.887 -14.356 1.00 69.62 143 ASP A C 1
ATOM 1098 O O . ASP A 1 143 ? 12.071 25.412 -13.843 1.00 69.62 143 ASP A O 1
ATOM 1102 N N . SER A 1 144 ? 10.178 25.597 -15.029 1.00 70.50 144 SER A N 1
ATOM 1103 C CA . SER A 1 144 ? 10.214 27.060 -15.087 1.00 70.50 144 SER A CA 1
ATOM 1104 C C . SER A 1 144 ? 9.802 27.702 -13.763 1.00 70.50 144 SER A C 1
ATOM 1106 O O . SER A 1 144 ? 10.085 28.880 -13.557 1.00 70.50 144 SER A O 1
ATOM 1108 N N . ASP A 1 145 ? 9.108 26.947 -12.904 1.00 78.56 145 ASP A N 1
ATOM 1109 C CA . ASP A 1 145 ? 8.623 27.409 -11.610 1.00 78.56 145 ASP A CA 1
ATOM 1110 C C . ASP A 1 145 ? 9.416 26.771 -10.461 1.00 78.56 145 ASP A C 1
ATOM 1112 O O . ASP A 1 145 ? 9.332 25.562 -10.201 1.00 78.56 145 ASP A O 1
ATOM 1116 N N . THR A 1 146 ? 10.213 27.597 -9.783 1.00 82.12 146 THR A N 1
ATOM 1117 C CA . THR A 1 146 ? 11.146 27.170 -8.736 1.00 82.12 146 THR A CA 1
ATOM 1118 C C . THR A 1 146 ? 10.390 26.648 -7.518 1.00 82.12 146 THR A C 1
ATOM 1120 O O . THR A 1 146 ? 9.656 27.391 -6.876 1.00 82.12 146 THR A O 1
ATOM 1123 N N . PHE A 1 147 ? 10.622 25.388 -7.147 1.00 87.25 147 PHE A N 1
ATOM 1124 C CA . PHE A 1 147 ? 10.033 24.797 -5.945 1.00 87.25 147 PHE A CA 1
ATOM 1125 C C . PHE A 1 147 ? 10.609 25.438 -4.673 1.00 87.25 147 PHE A C 1
ATOM 1127 O O . PHE A 1 147 ? 11.827 25.412 -4.453 1.00 87.25 147 PHE A O 1
ATOM 1134 N N . THR A 1 148 ? 9.734 25.974 -3.820 1.00 89.81 148 THR A N 1
ATOM 1135 C CA . THR A 1 148 ? 10.109 26.625 -2.560 1.00 89.81 148 THR A CA 1
ATOM 1136 C C . THR A 1 148 ? 9.554 25.915 -1.332 1.00 89.81 148 THR A C 1
ATOM 1138 O O . THR A 1 148 ? 8.465 25.346 -1.350 1.00 89.81 148 THR A O 1
ATOM 1141 N N . ILE A 1 149 ? 10.311 25.965 -0.234 1.00 91.75 149 ILE A N 1
ATOM 1142 C CA . ILE A 1 149 ? 9.926 25.418 1.073 1.00 91.75 149 ILE A CA 1
ATOM 1143 C C . ILE A 1 149 ? 10.047 26.471 2.177 1.00 91.75 149 ILE A C 1
ATOM 1145 O O . ILE A 1 149 ? 10.633 27.547 1.991 1.00 91.75 149 ILE A O 1
ATOM 1149 N N . ILE A 1 150 ? 9.492 26.140 3.343 1.00 90.88 150 ILE A N 1
ATOM 1150 C CA . ILE A 1 150 ? 9.696 26.881 4.586 1.00 90.88 150 ILE A CA 1
ATOM 1151 C C . ILE A 1 150 ? 10.551 26.014 5.512 1.00 90.88 150 ILE A C 1
ATOM 1153 O O . ILE A 1 150 ? 10.191 24.878 5.787 1.00 90.88 150 ILE A O 1
ATOM 1157 N N . GLN A 1 151 ? 11.668 26.532 6.015 1.00 87.38 151 GLN A N 1
ATOM 1158 C CA . GLN A 1 151 ? 12.498 25.817 6.988 1.00 87.38 151 GLN A CA 1
ATOM 1159 C C . GLN A 1 151 ? 12.969 26.793 8.060 1.00 87.38 151 GLN A C 1
ATOM 1161 O O . GLN A 1 151 ? 13.405 27.898 7.745 1.00 87.38 151 GLN A O 1
ATOM 1166 N N . ASP A 1 152 ? 12.808 26.418 9.330 1.00 87.62 152 ASP A N 1
ATOM 1167 C CA . ASP A 1 152 ? 13.199 27.236 10.487 1.00 87.62 152 ASP A CA 1
ATOM 1168 C C . ASP A 1 152 ? 12.660 28.682 10.437 1.00 87.62 152 ASP A C 1
ATOM 1170 O O . ASP A 1 152 ? 13.312 29.646 10.835 1.00 87.62 152 ASP A O 1
ATOM 1174 N N . GLY A 1 153 ? 11.444 28.846 9.904 1.00 84.62 153 GLY A N 1
ATOM 1175 C CA . GLY A 1 153 ? 10.775 30.142 9.755 1.00 84.62 153 GLY A CA 1
ATOM 1176 C C . GLY A 1 153 ? 11.240 30.986 8.561 1.00 84.62 153 GLY A C 1
ATOM 1177 O O . GLY A 1 153 ? 10.631 32.023 8.286 1.00 84.62 153 GLY A O 1
ATOM 1178 N N . GLN A 1 154 ? 12.256 30.550 7.813 1.00 86.00 154 GLN A N 1
ATOM 1179 C CA . GLN A 1 154 ? 12.655 31.172 6.552 1.00 86.00 154 GLN A CA 1
ATOM 1180 C C . GLN A 1 154 ? 11.773 30.659 5.413 1.00 86.00 154 GLN A C 1
ATOM 1182 O O . GLN A 1 154 ? 11.586 29.455 5.259 1.00 86.00 154 GLN A O 1
ATOM 1187 N N . LYS A 1 155 ? 11.212 31.577 4.620 1.00 89.19 155 LYS A N 1
ATOM 1188 C CA . LYS A 1 155 ? 10.331 31.267 3.484 1.00 89.19 155 LYS A CA 1
ATOM 1189 C C . LYS A 1 155 ? 11.073 31.421 2.164 1.00 89.19 155 LYS A C 1
ATOM 1191 O O . LYS A 1 155 ? 11.939 32.285 2.052 1.00 89.19 155 LYS A O 1
ATOM 1196 N N . GLY A 1 156 ? 10.662 30.654 1.157 1.00 85.56 156 GLY A N 1
ATOM 1197 C CA . GLY A 1 156 ? 11.207 30.782 -0.195 1.00 85.56 156 GLY A CA 1
ATOM 1198 C C . GLY A 1 156 ? 12.559 30.094 -0.368 1.00 85.56 156 GLY A C 1
ATOM 1199 O O . GLY A 1 156 ? 13.316 30.458 -1.262 1.00 85.56 156 GLY A O 1
ATOM 1200 N N . LEU A 1 157 ? 12.889 29.135 0.500 1.00 87.38 157 LEU A N 1
ATOM 1201 C CA . LEU A 1 157 ? 14.122 28.369 0.371 1.00 87.38 157 LEU A CA 1
ATOM 1202 C C . LEU A 1 157 ? 13.995 27.397 -0.800 1.00 87.38 157 LEU A C 1
ATOM 1204 O O . LEU A 1 157 ? 13.001 26.683 -0.910 1.00 87.38 157 LEU A O 1
ATOM 1208 N N . THR A 1 158 ? 15.006 27.363 -1.662 1.00 88.56 158 THR A N 1
ATOM 1209 C CA . THR A 1 158 ? 15.062 26.436 -2.795 1.00 88.56 158 THR A CA 1
ATOM 1210 C C . THR A 1 158 ? 15.817 25.174 -2.398 1.00 88.56 158 THR A C 1
ATOM 1212 O O . THR A 1 158 ? 16.919 25.243 -1.852 1.00 88.56 158 THR A O 1
ATOM 1215 N N . VAL A 1 159 ? 15.240 24.013 -2.703 1.00 86.50 159 VAL A N 1
ATOM 1216 C CA . VAL A 1 159 ? 15.892 22.719 -2.479 1.00 86.50 159 VAL A CA 1
ATOM 1217 C C . VAL A 1 159 ? 16.999 22.519 -3.518 1.00 86.50 159 VAL A C 1
ATOM 1219 O O . VAL A 1 159 ? 16.791 22.724 -4.714 1.00 86.50 159 VAL A O 1
ATOM 1222 N N . ASN A 1 160 ? 18.196 22.127 -3.077 1.00 83.81 160 ASN A N 1
ATOM 1223 C CA . ASN A 1 160 ? 19.332 21.939 -3.977 1.00 83.81 160 ASN A CA 1
ATOM 1224 C C . ASN A 1 160 ? 19.206 20.627 -4.767 1.00 83.81 160 ASN A C 1
ATOM 1226 O O . ASN A 1 160 ? 19.618 19.566 -4.305 1.00 83.81 160 ASN A O 1
ATOM 1230 N N . CYS A 1 161 ? 18.673 20.718 -5.979 1.00 85.81 161 CYS A N 1
ATOM 1231 C CA . CYS A 1 161 ? 18.540 19.585 -6.897 1.00 85.81 161 CYS A CA 1
ATOM 1232 C C . CYS A 1 161 ? 19.651 19.501 -7.950 1.00 85.81 161 CYS A C 1
ATOM 1234 O O . CYS A 1 161 ? 19.589 18.681 -8.860 1.00 85.81 161 CYS A O 1
ATOM 1236 N N . THR A 1 162 ? 20.674 20.353 -7.837 1.00 82.38 162 THR A N 1
ATOM 1237 C CA . THR A 1 162 ? 21.872 20.293 -8.686 1.00 82.38 162 THR A CA 1
ATOM 1238 C C . THR A 1 162 ? 22.879 19.290 -8.131 1.00 82.38 162 THR A C 1
ATOM 1240 O O . THR A 1 162 ? 23.584 18.632 -8.890 1.00 82.38 162 THR A O 1
ATOM 1243 N N . ILE A 1 163 ? 22.959 19.194 -6.799 1.00 83.06 163 ILE A N 1
ATOM 1244 C CA . ILE A 1 163 ? 23.841 18.255 -6.095 1.00 83.06 163 ILE A CA 1
ATOM 1245 C C . ILE A 1 163 ? 23.120 16.932 -5.825 1.00 83.06 163 ILE A C 1
ATOM 1247 O O . ILE A 1 163 ? 23.707 15.867 -5.991 1.00 83.06 163 ILE A O 1
ATOM 1251 N N . TYR A 1 164 ? 21.849 16.998 -5.428 1.00 87.00 164 TYR A N 1
ATOM 1252 C CA . TYR A 1 164 ? 21.061 15.830 -5.047 1.00 87.00 164 TYR A CA 1
ATOM 1253 C C . TYR A 1 164 ? 20.090 15.423 -6.149 1.00 87.00 164 TYR A C 1
ATOM 1255 O O . TYR A 1 164 ? 19.583 16.265 -6.891 1.00 87.00 164 TYR A O 1
ATOM 1263 N N . LYS A 1 165 ? 19.786 14.124 -6.226 1.00 89.19 165 LYS A N 1
ATOM 1264 C CA . LYS A 1 165 ? 18.761 13.624 -7.144 1.00 89.19 165 LYS A CA 1
ATOM 1265 C C . LYS A 1 165 ? 17.390 14.036 -6.616 1.00 89.19 165 LYS A C 1
ATOM 1267 O O . LYS A 1 165 ? 17.063 13.754 -5.463 1.00 89.19 165 LYS A O 1
ATOM 1272 N N . CYS A 1 166 ? 16.598 14.684 -7.461 1.00 90.50 166 CYS A N 1
ATOM 1273 C CA . CYS A 1 166 ? 15.272 15.153 -7.096 1.00 90.50 166 CYS A CA 1
ATOM 1274 C C . CYS A 1 166 ? 14.228 14.794 -8.147 1.00 90.50 166 CYS A C 1
ATOM 1276 O O . CYS A 1 166 ? 14.516 14.744 -9.342 1.00 90.50 166 CYS A O 1
ATOM 1278 N N . THR A 1 167 ? 12.991 14.652 -7.697 1.00 89.62 167 THR A N 1
ATOM 1279 C CA . THR A 1 167 ? 11.804 14.530 -8.543 1.00 89.62 167 THR A CA 1
ATOM 1280 C C . THR A 1 167 ? 10.670 15.364 -7.969 1.00 89.62 167 THR A C 1
ATOM 1282 O O . THR A 1 167 ? 10.552 15.515 -6.754 1.00 89.62 167 THR A O 1
ATOM 1285 N N . ILE A 1 168 ? 9.814 15.898 -8.842 1.00 89.12 168 ILE A N 1
ATOM 1286 C CA . ILE A 1 168 ? 8.599 16.617 -8.440 1.00 89.12 168 ILE A CA 1
ATOM 1287 C C . ILE A 1 168 ? 7.357 15.879 -8.931 1.00 89.12 168 ILE A C 1
ATOM 1289 O O . ILE A 1 168 ? 7.340 15.347 -10.042 1.00 89.12 168 ILE A O 1
ATOM 1293 N N . ALA A 1 169 ? 6.305 15.896 -8.116 1.00 87.44 169 ALA A N 1
ATOM 1294 C CA . ALA A 1 169 ? 4.980 15.385 -8.438 1.00 87.44 169 ALA A CA 1
ATOM 1295 C C . ALA A 1 169 ? 3.880 16.323 -7.936 1.00 87.44 169 ALA A C 1
ATOM 1297 O O . ALA A 1 169 ? 3.993 16.915 -6.866 1.00 87.44 169 ALA A O 1
ATOM 1298 N N . GLU A 1 170 ? 2.766 16.405 -8.663 1.00 85.88 170 GLU A N 1
ATOM 1299 C CA . GLU A 1 170 ? 1.547 17.045 -8.164 1.00 85.88 170 GLU A CA 1
ATOM 1300 C C . GLU A 1 170 ? 0.590 15.984 -7.602 1.00 85.88 170 GLU A C 1
ATOM 1302 O O . GLU A 1 170 ? 0.150 15.081 -8.318 1.00 85.88 170 GLU A O 1
ATOM 1307 N N . ILE A 1 171 ? 0.254 16.097 -6.316 1.00 82.56 171 ILE A N 1
ATOM 1308 C CA . ILE A 1 171 ? -0.617 15.168 -5.590 1.00 82.56 171 ILE A CA 1
ATOM 1309 C C . ILE A 1 171 ? -1.753 15.967 -4.959 1.00 82.56 171 ILE A C 1
ATOM 1311 O O . ILE A 1 171 ? -1.537 16.814 -4.090 1.00 82.56 171 ILE A O 1
ATOM 1315 N N . SER A 1 172 ? -2.983 15.684 -5.393 1.00 82.19 172 SER A N 1
ATOM 1316 C CA . SER A 1 172 ? -4.199 16.342 -4.894 1.00 82.19 172 SER A CA 1
ATOM 1317 C C . SER A 1 172 ? -4.138 17.878 -4.977 1.00 82.19 172 SER A C 1
ATOM 1319 O O . SER A 1 172 ? -4.563 18.570 -4.052 1.00 82.19 172 SER A O 1
ATOM 1321 N N . GLY A 1 173 ? -3.596 18.410 -6.080 1.00 82.69 173 GLY A N 1
ATOM 1322 C CA . GLY A 1 173 ? -3.498 19.853 -6.329 1.00 82.69 173 GLY A CA 1
ATOM 1323 C C . GLY A 1 173 ? -2.355 20.557 -5.596 1.00 82.69 173 GLY A C 1
ATOM 1324 O O . GLY A 1 173 ? -2.386 21.776 -5.466 1.00 82.69 173 GLY A O 1
ATOM 1325 N N . LYS A 1 174 ? -1.388 19.809 -5.046 1.00 87.81 174 LYS A N 1
ATOM 1326 C CA . LYS A 1 174 ? -0.210 20.353 -4.352 1.00 87.81 174 LYS A CA 1
ATOM 1327 C C . LYS A 1 174 ? 1.061 19.737 -4.916 1.00 87.81 174 LYS A C 1
ATOM 1329 O O . LYS A 1 174 ? 1.076 18.526 -5.142 1.00 87.81 174 LYS A O 1
ATOM 1334 N N . ARG A 1 175 ? 2.118 20.531 -5.107 1.00 89.94 175 ARG A N 1
ATOM 1335 C CA . ARG A 1 175 ? 3.423 20.016 -5.536 1.00 89.94 175 ARG A CA 1
ATOM 1336 C C . ARG A 1 175 ? 4.175 19.426 -4.345 1.00 89.94 175 ARG A 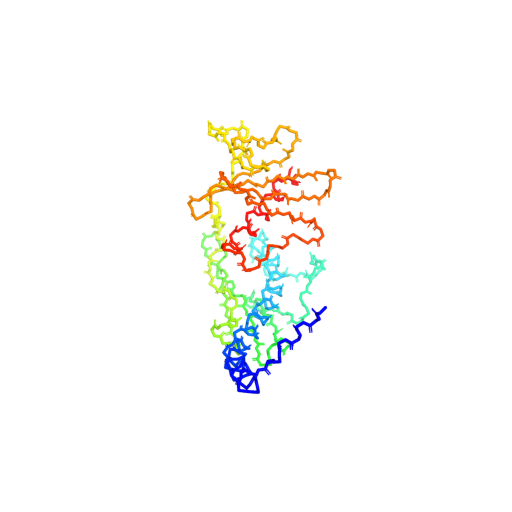C 1
ATOM 1338 O O . ARG A 1 175 ? 4.159 19.955 -3.231 1.00 89.94 175 ARG A O 1
ATOM 1345 N N . TRP A 1 176 ? 4.825 18.308 -4.612 1.00 93.12 176 TRP A N 1
ATOM 1346 C CA . TRP A 1 176 ? 5.692 17.585 -3.700 1.00 93.12 176 TRP A CA 1
ATOM 1347 C C . TRP A 1 176 ? 7.026 17.353 -4.382 1.00 93.12 176 TRP A C 1
ATOM 1349 O O . TRP A 1 176 ? 7.065 17.076 -5.581 1.00 93.12 176 TRP A O 1
ATOM 1359 N N . LEU A 1 177 ? 8.099 17.439 -3.608 1.00 93.69 177 LEU A N 1
ATOM 1360 C CA . LEU A 1 177 ? 9.455 17.180 -4.063 1.00 93.69 177 LEU A CA 1
ATOM 1361 C C . LEU A 1 177 ? 10.036 16.045 -3.232 1.00 93.69 177 LEU A C 1
ATOM 1363 O O . LEU A 1 177 ? 9.995 16.104 -2.007 1.00 93.69 177 LEU A O 1
ATOM 1367 N N . ALA A 1 178 ? 10.569 15.023 -3.893 1.00 92.94 178 ALA A N 1
ATOM 1368 C CA . ALA A 1 178 ? 11.367 13.984 -3.263 1.00 92.94 178 ALA A CA 1
ATOM 1369 C C . ALA A 1 178 ? 12.835 14.256 -3.582 1.00 92.94 178 ALA A C 1
ATOM 1371 O O . ALA A 1 178 ? 13.194 14.414 -4.748 1.00 92.94 178 ALA A O 1
ATOM 1372 N N . GLN A 1 179 ? 13.668 14.324 -2.550 1.00 93.75 179 GLN A N 1
ATOM 1373 C CA . GLN A 1 179 ? 15.109 14.510 -2.655 1.00 93.75 179 GLN A CA 1
ATOM 1374 C C . GLN A 1 179 ? 15.808 13.301 -2.048 1.00 93.75 179 GLN A C 1
ATOM 1376 O O . GLN A 1 179 ? 15.523 12.929 -0.911 1.00 93.75 179 GLN A O 1
ATOM 1381 N N . TYR A 1 180 ? 16.735 12.705 -2.790 1.00 91.75 180 TYR A N 1
ATOM 1382 C CA . TYR A 1 180 ? 17.569 11.619 -2.294 1.00 91.75 180 TYR A CA 1
ATOM 1383 C C . TYR A 1 180 ? 18.940 12.140 -1.859 1.00 91.75 180 TYR A C 1
ATOM 1385 O O . TYR A 1 180 ? 19.662 12.746 -2.656 1.00 91.75 180 TYR A O 1
ATOM 1393 N N . ILE A 1 181 ? 19.288 11.891 -0.595 1.00 89.12 181 ILE A N 1
ATOM 1394 C CA . ILE A 1 181 ? 20.566 12.272 0.012 1.00 89.12 181 ILE A CA 1
ATOM 1395 C C . ILE A 1 181 ? 21.387 11.003 0.220 1.00 89.12 181 ILE A C 1
ATOM 1397 O O . ILE A 1 181 ? 21.233 10.293 1.214 1.00 89.12 181 ILE A O 1
ATOM 1401 N N . ASP A 1 182 ? 22.284 10.749 -0.726 1.00 84.25 182 ASP A N 1
ATOM 1402 C CA . ASP A 1 182 ? 23.175 9.589 -0.781 1.00 84.25 182 ASP A CA 1
ATOM 1403 C C . ASP A 1 182 ? 24.034 9.418 0.483 1.00 84.25 182 ASP A C 1
ATOM 1405 O O . ASP A 1 182 ? 24.149 8.317 1.012 1.00 84.25 182 ASP A O 1
ATOM 1409 N N . GLN A 1 183 ? 24.586 10.510 1.017 1.00 85.50 183 GLN A N 1
ATOM 1410 C CA . GLN A 1 183 ? 25.459 10.498 2.200 1.00 85.50 183 GLN A CA 1
ATOM 1411 C C . GLN A 1 183 ? 24.776 9.977 3.468 1.00 85.50 183 GLN A C 1
ATOM 1413 O O . GLN A 1 183 ? 25.441 9.453 4.360 1.00 85.50 183 GLN A O 1
ATOM 1418 N N . LEU A 1 184 ? 23.463 10.179 3.568 1.00 84.44 184 LEU A N 1
ATOM 1419 C CA . LEU A 1 184 ? 22.661 9.820 4.736 1.00 84.44 184 LEU A CA 1
ATOM 1420 C C . LEU A 1 184 ? 21.751 8.623 4.467 1.00 84.44 184 LEU A C 1
ATOM 1422 O O . LEU A 1 184 ? 21.124 8.126 5.397 1.00 84.44 184 LEU A O 1
ATOM 1426 N N . ASN A 1 185 ? 21.686 8.172 3.216 1.00 84.81 185 ASN A N 1
ATOM 1427 C CA . ASN A 1 185 ? 20.784 7.132 2.757 1.00 84.81 185 ASN A CA 1
ATOM 1428 C C . ASN A 1 185 ? 19.308 7.3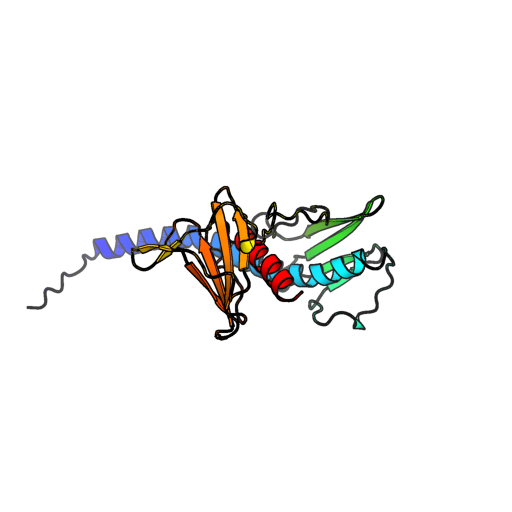92 3.120 1.00 84.81 185 ASN A C 1
ATOM 1430 O O . ASN A 1 185 ? 18.589 6.525 3.630 1.00 84.81 185 ASN A O 1
ATOM 1434 N N . ILE A 1 186 ? 18.871 8.635 2.902 1.00 89.25 186 ILE A N 1
ATOM 1435 C CA . ILE A 1 186 ? 17.503 9.076 3.190 1.00 89.25 186 ILE A CA 1
ATOM 1436 C C . ILE A 1 186 ? 16.841 9.693 1.963 1.00 89.25 186 ILE A C 1
ATOM 1438 O O . ILE A 1 186 ? 17.485 10.330 1.126 1.00 89.25 186 ILE A O 1
ATOM 1442 N N . ILE A 1 187 ? 15.519 9.560 1.915 1.00 91.06 187 ILE A N 1
ATOM 1443 C CA . ILE A 1 187 ? 14.644 10.315 1.025 1.00 91.06 187 ILE A CA 1
ATOM 1444 C C . ILE A 1 187 ? 13.881 11.334 1.859 1.00 91.06 187 ILE A C 1
ATOM 1446 O O . ILE A 1 187 ? 13.182 10.989 2.813 1.00 91.06 187 ILE A O 1
ATOM 1450 N N . GLN A 1 188 ? 14.002 12.596 1.474 1.00 93.56 188 GLN A N 1
ATOM 1451 C CA . GLN A 1 188 ? 13.266 13.700 2.067 1.00 93.56 188 GLN A CA 1
ATOM 1452 C C . GLN A 1 188 ? 12.117 14.085 1.144 1.00 93.56 188 GLN A C 1
ATOM 1454 O O . GLN A 1 188 ? 12.337 14.392 -0.028 1.00 93.56 188 GLN A O 1
ATOM 1459 N N . LEU A 1 189 ? 10.888 14.059 1.662 1.00 93.62 189 LEU A N 1
ATOM 1460 C CA . LEU A 1 189 ? 9.731 14.607 0.966 1.00 93.62 189 LEU A CA 1
ATOM 1461 C C . LEU A 1 189 ? 9.379 15.970 1.518 1.00 93.62 189 LEU A C 1
ATOM 1463 O O . LEU A 1 189 ? 9.055 16.115 2.698 1.00 93.62 189 LEU A O 1
ATOM 1467 N N . TYR A 1 190 ? 9.340 16.930 0.613 1.00 93.62 190 TYR A N 1
ATOM 1468 C CA . TYR A 1 190 ? 8.918 18.286 0.873 1.00 93.62 190 TYR A CA 1
ATOM 1469 C C . TYR A 1 190 ? 7.571 18.540 0.237 1.00 93.62 190 TYR A C 1
ATOM 1471 O O . TYR A 1 190 ? 7.290 18.115 -0.887 1.00 93.62 190 TYR A O 1
ATOM 1479 N N . LYS A 1 191 ? 6.760 19.309 0.948 1.00 93.75 191 LYS A N 1
ATOM 1480 C CA . LYS A 1 191 ? 5.556 19.910 0.402 1.00 93.75 191 LYS A CA 1
ATOM 1481 C C . LYS A 1 191 ? 5.831 21.374 0.098 1.00 93.75 191 LYS A C 1
ATOM 1483 O O . LYS A 1 191 ? 6.348 22.086 0.956 1.00 93.75 191 LYS A O 1
ATOM 1488 N N . GLU A 1 192 ? 5.460 21.801 -1.101 1.00 92.25 192 GLU A N 1
ATOM 1489 C CA . GLU A 1 192 ? 5.670 23.178 -1.544 1.00 92.25 192 GLU A CA 1
ATOM 1490 C C . GLU A 1 192 ? 5.044 24.189 -0.575 1.00 92.25 192 GLU A C 1
ATOM 1492 O O . GLU A 1 192 ? 3.950 23.962 -0.040 1.00 92.25 192 GLU A O 1
ATOM 1497 N N . ASP A 1 193 ? 5.770 25.283 -0.334 1.00 89.88 193 ASP A N 1
ATOM 1498 C CA . ASP A 1 193 ? 5.383 26.411 0.520 1.00 89.88 193 ASP A CA 1
ATOM 1499 C C . ASP A 1 193 ? 4.958 26.021 1.944 1.00 89.88 193 ASP A C 1
ATOM 1501 O O . ASP A 1 193 ? 4.172 26.708 2.603 1.00 89.88 193 ASP A O 1
ATOM 1505 N N . SER A 1 194 ? 5.494 24.907 2.439 1.00 90.06 194 SER A N 1
ATOM 1506 C CA . SER A 1 194 ? 5.225 24.372 3.769 1.00 90.06 194 SER A CA 1
ATOM 1507 C C . SER A 1 194 ? 6.530 24.064 4.496 1.00 90.06 194 SER A C 1
ATOM 1509 O O . SER A 1 194 ? 7.566 23.821 3.884 1.00 90.06 194 SER A O 1
ATOM 1511 N N . ASP A 1 195 ? 6.444 24.012 5.820 1.00 89.44 195 ASP A N 1
ATOM 1512 C CA . ASP A 1 195 ? 7.430 23.417 6.732 1.00 89.44 195 ASP A CA 1
ATOM 1513 C C . ASP A 1 195 ? 7.261 21.897 6.891 1.00 89.44 195 ASP A C 1
ATOM 1515 O O . ASP A 1 195 ? 7.860 21.267 7.760 1.00 89.44 195 ASP A O 1
ATOM 1519 N N . TYR A 1 196 ? 6.417 21.295 6.053 1.00 89.75 196 TYR A N 1
ATOM 1520 C CA . TYR A 1 196 ? 6.075 19.889 6.146 1.00 89.75 196 TYR A CA 1
ATOM 1521 C C . TYR A 1 196 ? 7.130 19.040 5.437 1.00 89.75 196 TYR A C 1
ATOM 1523 O O . TYR A 1 196 ? 7.241 19.068 4.207 1.00 89.75 196 TYR A O 1
ATOM 1531 N N . LEU A 1 197 ? 7.867 18.277 6.240 1.00 89.88 197 LEU A N 1
ATOM 1532 C CA . LEU A 1 197 ? 8.956 17.399 5.831 1.00 89.88 197 LEU A CA 1
ATOM 1533 C C . LEU A 1 197 ? 8.687 15.976 6.324 1.00 89.88 197 LEU A C 1
ATOM 1535 O O . LEU A 1 197 ? 8.389 15.766 7.501 1.00 89.88 197 LEU A O 1
ATOM 1539 N N . ILE A 1 198 ? 8.849 14.998 5.437 1.00 90.31 198 ILE A N 1
ATOM 1540 C CA . ILE A 1 198 ? 8.878 13.579 5.798 1.00 90.31 198 ILE A CA 1
ATOM 1541 C C . ILE A 1 198 ? 10.271 13.041 5.485 1.00 90.31 198 ILE A C 1
ATOM 1543 O O . ILE A 1 198 ? 10.726 13.138 4.349 1.00 90.31 198 ILE A O 1
ATOM 1547 N N . ASN A 1 199 ? 10.925 12.451 6.483 1.00 88.50 199 ASN A N 1
ATOM 1548 C CA . ASN A 1 199 ? 12.193 11.752 6.305 1.00 88.50 199 ASN A CA 1
ATOM 1549 C C . ASN A 1 199 ? 11.934 10.249 6.247 1.00 88.50 199 ASN A C 1
ATOM 1551 O O . ASN A 1 199 ? 11.406 9.675 7.200 1.00 88.50 199 ASN A O 1
ATOM 1555 N N . LEU A 1 200 ? 12.338 9.617 5.154 1.00 86.38 200 LEU A N 1
ATOM 1556 C CA . LEU A 1 200 ? 12.276 8.175 4.968 1.00 86.38 200 LEU A CA 1
ATOM 1557 C C . LEU A 1 200 ? 13.690 7.630 4.891 1.00 86.38 200 LEU A C 1
ATOM 1559 O O . LEU A 1 200 ? 14.521 8.159 4.159 1.00 86.38 200 LEU A O 1
ATOM 1563 N N . HIS A 1 201 ? 13.958 6.586 5.662 1.00 80.75 201 HIS A N 1
ATOM 1564 C CA . HIS A 1 201 ? 15.226 5.868 5.590 1.00 80.75 201 HIS A CA 1
ATOM 1565 C C . HIS A 1 201 ? 15.076 4.732 4.582 1.00 80.75 201 HIS A C 1
ATOM 1567 O O . HIS A 1 201 ? 13.991 4.159 4.486 1.00 80.75 201 HIS A O 1
ATOM 1573 N N . GLU A 1 202 ? 16.137 4.396 3.847 1.00 68.69 202 GLU A N 1
ATOM 1574 C CA . GLU A 1 202 ? 16.090 3.328 2.835 1.00 68.69 202 GLU A CA 1
ATOM 1575 C C . GLU A 1 202 ? 15.633 1.976 3.426 1.00 68.69 202 GLU A C 1
ATOM 1577 O O . GLU A 1 202 ? 14.862 1.248 2.804 1.00 68.69 202 GLU A O 1
ATOM 1582 N N . ASP A 1 203 ? 15.978 1.711 4.690 1.00 64.44 203 ASP A N 1
ATOM 1583 C CA . ASP A 1 203 ? 15.561 0.511 5.432 1.00 64.44 203 ASP A CA 1
ATOM 1584 C C . ASP A 1 203 ? 14.050 0.474 5.759 1.00 64.44 203 ASP A C 1
ATOM 1586 O O . ASP A 1 203 ? 13.514 -0.552 6.179 1.00 64.44 203 ASP A O 1
ATOM 1590 N N . SER A 1 204 ? 13.351 1.604 5.617 1.00 68.81 204 SER A N 1
ATOM 1591 C CA . SER A 1 204 ? 11.932 1.769 5.942 1.00 68.81 204 SER A CA 1
ATOM 1592 C C . SER A 1 204 ? 11.312 2.899 5.111 1.00 68.81 204 SER A C 1
ATOM 1594 O O . SER A 1 204 ? 10.950 3.962 5.625 1.00 68.81 204 SER A O 1
ATOM 1596 N N . LEU A 1 205 ? 11.139 2.646 3.814 1.00 75.62 205 LEU A N 1
ATOM 1597 C CA . LEU A 1 205 ? 10.575 3.588 2.837 1.00 75.62 205 LEU A CA 1
ATOM 1598 C C . LEU A 1 205 ? 9.042 3.726 2.891 1.00 75.62 205 LEU A C 1
ATOM 1600 O O . LEU A 1 205 ? 8.422 4.230 1.954 1.00 75.62 205 LEU A O 1
ATOM 1604 N N . SER A 1 206 ? 8.411 3.272 3.974 1.00 76.69 206 SER A N 1
ATOM 1605 C CA . SER A 1 206 ? 6.959 3.321 4.130 1.00 76.69 206 SER A CA 1
ATOM 1606 C C . SER A 1 206 ? 6.487 4.670 4.672 1.00 76.69 206 SER A C 1
ATOM 1608 O O . SER A 1 206 ? 6.891 5.085 5.761 1.00 76.69 206 SER A O 1
ATOM 1610 N N . ILE A 1 207 ? 5.558 5.307 3.967 1.00 79.50 207 ILE A N 1
ATOM 1611 C CA . ILE A 1 207 ? 4.794 6.452 4.459 1.00 79.50 207 ILE A CA 1
ATOM 1612 C C . ILE A 1 207 ? 3.819 5.997 5.545 1.00 79.50 207 ILE A C 1
ATOM 1614 O O . ILE A 1 207 ? 3.090 5.017 5.379 1.00 79.50 207 ILE A O 1
ATOM 1618 N N . ASP A 1 208 ? 3.761 6.752 6.645 1.00 71.50 208 ASP A N 1
ATOM 1619 C CA . ASP A 1 208 ? 2.763 6.536 7.690 1.00 71.50 208 ASP A CA 1
ATOM 1620 C C . ASP A 1 208 ? 1.344 6.631 7.084 1.00 71.50 208 ASP A C 1
ATOM 1622 O O . ASP A 1 208 ? 0.978 7.666 6.512 1.00 71.50 208 ASP A O 1
ATOM 1626 N N . PRO A 1 209 ? 0.514 5.577 7.200 1.00 68.12 209 PRO A N 1
ATOM 1627 C CA . PRO A 1 209 ? -0.814 5.545 6.598 1.00 68.12 209 PRO A CA 1
ATOM 1628 C C . PRO A 1 209 ? -1.766 6.611 7.159 1.00 68.12 209 PRO A C 1
ATOM 1630 O O . PRO A 1 209 ? -2.754 6.931 6.497 1.00 68.12 209 PRO A O 1
ATOM 1633 N N . SER A 1 210 ? -1.484 7.172 8.342 1.00 65.38 210 SER A N 1
ATOM 1634 C CA . SER A 1 210 ? -2.242 8.284 8.929 1.00 65.38 210 SER A CA 1
ATOM 1635 C C . SER A 1 210 ? -2.054 9.612 8.183 1.00 65.38 210 SER A C 1
ATOM 1637 O O . SER A 1 210 ? -2.873 10.523 8.336 1.00 65.38 210 SER A O 1
ATOM 1639 N N . ILE A 1 211 ? -1.026 9.721 7.333 1.00 75.81 211 ILE A N 1
ATOM 1640 C CA . ILE A 1 211 ? -0.783 10.897 6.499 1.00 75.81 211 ILE A CA 1
ATOM 1641 C C . ILE A 1 211 ? -1.830 10.965 5.382 1.00 75.81 211 ILE A C 1
ATOM 1643 O O . ILE A 1 211 ? -2.123 9.994 4.683 1.00 75.81 211 ILE A O 1
ATOM 1647 N N . VAL A 1 212 ? -2.404 12.152 5.185 1.00 73.69 212 VAL A N 1
ATOM 1648 C CA . VAL A 1 212 ? -3.377 12.396 4.115 1.00 73.69 212 VAL A CA 1
ATOM 1649 C C . VAL A 1 212 ? -2.714 12.172 2.754 1.00 73.69 212 VAL A C 1
ATOM 1651 O O . VAL A 1 212 ? -1.679 12.764 2.462 1.00 73.69 212 VAL A O 1
ATOM 1654 N N . ASN A 1 213 ? -3.356 11.371 1.898 1.00 78.19 213 ASN A N 1
ATOM 1655 C CA . ASN A 1 213 ? -2.819 10.902 0.614 1.00 78.19 213 ASN A CA 1
ATOM 1656 C C . ASN A 1 213 ? -1.605 9.958 0.737 1.00 78.19 213 ASN A C 1
ATOM 1658 O O . ASN A 1 213 ? -0.835 9.860 -0.216 1.00 78.19 213 ASN A O 1
ATOM 1662 N N . SER A 1 214 ? -1.448 9.248 1.859 1.00 76.50 214 SER A N 1
ATOM 1663 C CA . SER A 1 214 ? -0.351 8.294 2.093 1.00 76.50 214 SER A CA 1
ATOM 1664 C C . SER A 1 214 ? -0.126 7.308 0.941 1.00 76.50 214 SER A C 1
ATOM 1666 O O . SER A 1 214 ? 1.010 7.125 0.525 1.00 76.50 214 SER A O 1
ATOM 1668 N N . GLU A 1 215 ? -1.187 6.755 0.346 1.00 70.56 215 GLU A N 1
ATOM 1669 C CA . GLU A 1 215 ? -1.094 5.836 -0.806 1.00 70.56 215 GLU A CA 1
ATOM 1670 C C . GLU A 1 215 ? -0.491 6.503 -2.062 1.00 70.56 215 GLU A C 1
ATOM 1672 O O . GLU A 1 215 ? 0.312 5.898 -2.767 1.00 70.56 215 GLU A O 1
ATOM 1677 N N . LEU A 1 216 ? -0.828 7.771 -2.326 1.00 76.06 216 LEU A N 1
ATOM 1678 C CA . LEU A 1 216 ? -0.287 8.522 -3.468 1.00 76.06 216 LEU A CA 1
ATOM 1679 C C . LEU A 1 216 ? 1.148 8.989 -3.214 1.00 76.06 216 LEU A C 1
ATOM 1681 O O . LEU A 1 216 ? 1.960 9.003 -4.136 1.00 76.06 216 LEU A O 1
ATOM 1685 N N . LEU A 1 217 ? 1.456 9.365 -1.970 1.00 82.25 217 LEU A N 1
ATOM 1686 C CA . LEU A 1 217 ? 2.811 9.713 -1.551 1.00 82.25 217 LEU A CA 1
ATOM 1687 C C . LEU A 1 217 ? 3.732 8.497 -1.629 1.00 82.25 217 LEU A C 1
ATOM 1689 O O . LEU A 1 217 ? 4.827 8.619 -2.166 1.00 82.25 217 LEU A O 1
ATOM 1693 N N . GLN A 1 218 ? 3.262 7.326 -1.186 1.00 82.81 218 GLN A N 1
ATOM 1694 C CA . GLN A 1 218 ? 4.003 6.072 -1.311 1.00 82.81 218 GLN A CA 1
ATOM 1695 C C . GLN A 1 218 ? 4.330 5.776 -2.775 1.00 82.81 218 GLN A C 1
ATOM 1697 O O . GLN A 1 218 ? 5.490 5.584 -3.119 1.00 82.81 218 GLN A O 1
ATOM 1702 N N . GLN A 1 219 ? 3.337 5.846 -3.665 1.00 78.31 219 GLN A N 1
ATOM 1703 C CA . GLN A 1 219 ? 3.584 5.636 -5.090 1.00 78.31 219 GLN A CA 1
ATOM 1704 C C . GLN A 1 219 ? 4.577 6.652 -5.674 1.00 78.31 219 GLN A C 1
ATOM 1706 O O . GLN A 1 219 ? 5.409 6.291 -6.506 1.00 78.31 219 GLN A O 1
ATOM 1711 N N . PHE A 1 220 ? 4.496 7.920 -5.265 1.00 84.00 220 PHE A N 1
ATOM 1712 C CA . PHE A 1 220 ? 5.447 8.939 -5.698 1.00 84.00 220 PHE A CA 1
ATOM 1713 C C . PHE A 1 220 ? 6.884 8.587 -5.292 1.00 84.00 220 PHE A C 1
ATOM 1715 O O . PHE A 1 220 ? 7.798 8.752 -6.101 1.00 84.00 220 PHE A O 1
ATOM 1722 N N . ILE A 1 221 ? 7.085 8.054 -4.087 1.00 85.88 221 ILE A N 1
ATOM 1723 C CA . ILE A 1 221 ? 8.398 7.606 -3.606 1.00 85.88 221 ILE A CA 1
ATOM 1724 C C . ILE A 1 221 ? 8.899 6.427 -4.419 1.00 85.88 221 ILE A C 1
ATOM 1726 O O . ILE A 1 221 ? 10.009 6.489 -4.940 1.00 85.88 221 ILE A O 1
ATOM 1730 N N . ASP A 1 222 ? 8.069 5.399 -4.587 1.00 80.38 222 ASP A N 1
ATOM 1731 C CA . ASP A 1 222 ? 8.437 4.190 -5.323 1.00 80.38 222 ASP A CA 1
ATOM 1732 C C . ASP A 1 222 ? 8.862 4.528 -6.764 1.00 80.38 222 ASP A C 1
ATOM 1734 O O . ASP A 1 222 ? 9.871 4.031 -7.275 1.00 80.38 222 ASP A O 1
ATOM 1738 N N . GLU A 1 223 ? 8.120 5.421 -7.431 1.00 79.00 223 GLU A N 1
ATOM 1739 C CA . GLU A 1 223 ? 8.461 5.877 -8.780 1.00 79.00 223 GLU A CA 1
ATOM 1740 C C . GLU A 1 223 ? 9.720 6.765 -8.798 1.00 79.00 223 GLU A C 1
ATOM 1742 O O . GLU A 1 223 ? 10.506 6.686 -9.744 1.00 79.00 223 GLU A O 1
ATOM 1747 N N . SER A 1 224 ? 9.944 7.573 -7.758 1.00 81.50 224 SER A N 1
ATOM 1748 C CA . SER A 1 224 ? 11.137 8.423 -7.635 1.00 81.50 224 SER A CA 1
ATOM 1749 C C . SER A 1 224 ? 12.404 7.597 -7.424 1.00 81.50 224 SER A C 1
ATOM 1751 O O . SER A 1 224 ? 13.388 7.812 -8.124 1.00 81.50 224 SER A O 1
ATOM 1753 N N . ILE A 1 225 ? 12.366 6.587 -6.550 1.00 80.94 225 ILE A N 1
ATOM 1754 C CA . ILE A 1 225 ? 13.479 5.649 -6.322 1.00 80.94 225 ILE A CA 1
ATOM 1755 C C . ILE A 1 225 ? 13.866 4.950 -7.617 1.00 80.94 225 ILE A C 1
ATOM 1757 O O . ILE A 1 225 ? 15.042 4.876 -7.971 1.00 80.94 225 ILE A O 1
ATOM 1761 N N . ARG A 1 226 ? 12.869 4.470 -8.364 1.00 75.06 226 ARG A N 1
ATOM 1762 C CA . ARG A 1 226 ? 13.109 3.820 -9.650 1.00 75.06 226 ARG A CA 1
ATOM 1763 C C . ARG A 1 226 ? 13.840 4.741 -10.633 1.00 75.06 226 ARG A C 1
ATOM 1765 O O . ARG A 1 226 ? 14.676 4.250 -11.381 1.00 75.06 226 ARG A O 1
ATOM 1772 N N . LEU A 1 227 ? 13.529 6.039 -10.641 1.00 76.94 227 LEU A N 1
ATOM 1773 C CA . LEU A 1 227 ? 14.235 7.031 -11.462 1.00 76.94 227 LEU A CA 1
ATOM 1774 C C . LEU A 1 227 ? 15.626 7.364 -10.917 1.00 76.94 227 LEU A C 1
ATOM 1776 O O . LEU A 1 227 ? 16.537 7.637 -11.688 1.00 76.94 227 LEU A O 1
ATOM 1780 N N . PHE A 1 228 ? 15.813 7.349 -9.600 1.00 80.81 228 PHE A N 1
ATOM 1781 C CA . PHE A 1 228 ? 17.123 7.587 -9.001 1.00 80.81 228 PHE A CA 1
ATOM 1782 C C . PHE A 1 228 ? 18.100 6.439 -9.260 1.00 80.81 228 PHE A C 1
ATOM 1784 O O . PHE A 1 228 ? 19.303 6.690 -9.344 1.00 80.81 228 PHE A O 1
ATOM 1791 N N . ASN A 1 229 ? 17.591 5.217 -9.412 1.00 75.19 229 ASN A N 1
ATOM 1792 C CA . ASN A 1 229 ? 18.382 4.011 -9.656 1.00 75.19 229 ASN A CA 1
ATOM 1793 C C . ASN A 1 229 ? 18.577 3.675 -11.145 1.00 75.19 229 ASN A C 1
ATOM 1795 O O . ASN A 1 229 ? 19.314 2.738 -11.448 1.00 75.19 229 ASN A O 1
ATOM 1799 N N . SER A 1 230 ? 17.929 4.406 -12.061 1.00 67.25 230 SER A N 1
ATOM 1800 C CA . SER A 1 230 ? 18.128 4.288 -13.516 1.00 67.25 230 SER A CA 1
ATOM 1801 C C . SER A 1 230 ? 19.245 5.191 -14.016 1.00 67.25 230 SER A C 1
ATOM 1803 O O . SER A 1 230 ? 20.025 4.727 -14.873 1.00 67.25 230 SER A O 1
#